Protein AF-0000000076553640 (afdb_homodimer)

Organism: NCBI:txid570835

Radius of gyration: 20.22 Å; Cα contacts (8 Å, |Δi|>4): 602; chains: 2; bounding box: 38×58×44 Å

Secondary structure (DSSP, 8-state):
-EEEEEEEEGGGGGGTTTTHHHHHH-BTTB-TT---EEEESSHHHHHHHHHTT-SS---EEEEEEEE-GGGEEE--GGGS-TTTT-SSPPHHHHHHHHHHHHHT--SEEEEE-SSSTTSEEEEE-TTSGGGGGSEEEEEEE----GGGGT--/-EEEEEEEEGGGGGGTTTTHHHHHH-BTTB-TT---EEEESSHHHHHHHHHTT-SS---EEEEEEEE-GGGEEE--GGGS-TTTT-SSPPHHHHHHHHHHHHHT--SEEEEE-SSSTTSEEEEE-TTSGGGGGSEEEEEEE----GGGGT--

Structure (mmCIF, N/CA/C/O backbone):
data_AF-0000000076553640-model_v1
#
loop_
_entity.id
_entity.type
_entity.pdbx_description
1 polymer 'RES domain-containing protein'
#
loop_
_atom_site.group_PDB
_atom_site.id
_atom_site.type_symbol
_atom_site.label_atom_id
_atom_site.label_alt_id
_atom_site.label_comp_id
_atom_site.label_asym_id
_atom_site.label_entity_id
_atom_site.label_seq_id
_atom_site.pdbx_PDB_ins_code
_atom_site.Cartn_x
_atom_site.Cartn_y
_atom_site.Cartn_z
_atom_site.occupancy
_atom_site.B_iso_or_equiv
_atom_site.auth_seq_id
_atom_site.auth_comp_id
_atom_site.auth_asym_id
_atom_site.auth_atom_id
_atom_site.pdbx_PDB_model_num
ATOM 1 N N . MET A 1 1 ? -18.484 6.688 3.109 1 94.69 1 MET A N 1
ATOM 2 C CA . MET A 1 1 ? -17.516 6.715 4.203 1 94.69 1 MET A CA 1
ATOM 3 C C . MET A 1 1 ? -16.125 6.309 3.711 1 94.69 1 MET A C 1
ATOM 5 O O . MET A 1 1 ? -15.992 5.316 2.992 1 94.69 1 MET A O 1
ATOM 9 N N . ILE A 1 2 ? -15.094 7.164 4.082 1 97.81 2 ILE A N 1
ATOM 10 C CA . ILE A 1 2 ? -13.711 6.902 3.703 1 97.81 2 ILE A CA 1
ATOM 11 C C . ILE A 1 2 ? -12.906 6.496 4.934 1 97.81 2 ILE A C 1
ATOM 13 O O . ILE A 1 2 ? -13.109 7.039 6.023 1 97.81 2 ILE A O 1
ATOM 17 N N . GLU A 1 3 ? -12.039 5.5 4.789 1 98.31 3 GLU A N 1
ATOM 18 C CA . GLU A 1 3 ? -11.078 5.129 5.828 1 98.31 3 GLU A CA 1
ATOM 19 C C . GLU A 1 3 ? -9.648 5.438 5.398 1 98.31 3 GLU A C 1
ATOM 21 O O . GLU A 1 3 ? -9.281 5.203 4.246 1 98.31 3 GLU A O 1
ATOM 26 N N . ALA A 1 4 ? -8.914 6.023 6.246 1 98.75 4 ALA A N 1
ATOM 27 C CA . ALA A 1 4 ? -7.512 6.355 6.031 1 98.75 4 ALA A CA 1
ATOM 28 C C . ALA A 1 4 ? -6.656 5.93 7.223 1 98.75 4 ALA A C 1
ATOM 30 O O . ALA A 1 4 ? -7.184 5.473 8.242 1 98.75 4 ALA A O 1
ATOM 31 N N . TRP A 1 5 ? -5.359 6.039 7.066 1 98.81 5 TRP A N 1
ATOM 32 C CA . TRP A 1 5 ? -4.441 5.469 8.047 1 98.81 5 TRP A CA 1
ATOM 33 C C . TRP A 1 5 ? -3.285 6.426 8.328 1 98.81 5 TRP A C 1
ATOM 35 O O . TRP A 1 5 ? -2.746 7.047 7.41 1 98.81 5 TRP A O 1
ATOM 45 N N . ARG A 1 6 ? -2.957 6.535 9.547 1 98.62 6 ARG A N 1
ATOM 46 C CA . ARG A 1 6 ? -1.788 7.297 9.969 1 98.62 6 ARG A CA 1
ATOM 47 C C . ARG A 1 6 ? -0.837 6.434 10.789 1 98.62 6 ARG A C 1
ATOM 49 O O . ARG A 1 6 ? -1.274 5.664 11.648 1 98.62 6 ARG A O 1
ATOM 56 N N . ILE A 1 7 ? 0.371 6.461 10.422 1 96.75 7 ILE A N 1
ATOM 57 C CA . ILE A 1 7 ? 1.438 5.863 11.211 1 96.75 7 ILE A CA 1
ATOM 58 C C . ILE A 1 7 ? 2.281 6.961 11.859 1 96.75 7 ILE A C 1
ATOM 60 O O . ILE A 1 7 ? 2.662 7.93 11.195 1 96.75 7 ILE A O 1
ATOM 64 N N . ASP A 1 8 ? 2.49 6.879 13.148 1 95.38 8 ASP A N 1
ATOM 65 C CA . ASP A 1 8 ? 3.314 7.82 13.898 1 95.38 8 ASP A CA 1
ATOM 66 C C . ASP A 1 8 ? 4.113 7.105 14.984 1 95.38 8 ASP A C 1
ATOM 68 O O . ASP A 1 8 ? 3.848 5.941 15.297 1 95.38 8 ASP A O 1
ATOM 72 N N . ARG A 1 9 ? 5.094 7.816 15.422 1 94.88 9 ARG A N 1
ATOM 73 C CA . ARG A 1 9 ? 5.879 7.266 16.531 1 94.88 9 ARG A CA 1
ATOM 74 C C . ARG A 1 9 ? 5.066 7.246 17.812 1 94.88 9 ARG A C 1
ATOM 76 O O . ARG A 1 9 ? 4.309 8.18 18.094 1 94.88 9 ARG A O 1
ATOM 83 N N . LYS A 1 10 ? 5.34 6.188 18.578 1 95.69 10 LYS A N 1
ATOM 84 C CA . LYS A 1 10 ? 4.652 6.016 19.844 1 95.69 10 LYS A CA 1
ATOM 85 C C . LYS A 1 10 ? 4.863 7.227 20.75 1 95.69 10 LYS A C 1
ATOM 87 O O . LYS A 1 10 ? 3.941 7.652 21.453 1 95.69 10 LYS A O 1
ATOM 92 N N . ILE A 1 11 ? 6.066 7.848 20.734 1 94.81 11 ILE A N 1
ATOM 93 C CA . ILE A 1 11 ? 6.41 8.945 21.641 1 94.81 11 ILE A CA 1
ATOM 94 C C . ILE A 1 11 ? 5.555 10.164 21.312 1 94.81 11 ILE A C 1
ATOM 96 O O . ILE A 1 11 ? 5.426 11.078 22.141 1 94.81 11 ILE A O 1
ATOM 100 N N . TYR A 1 12 ? 4.945 10.25 20.156 1 95.88 12 TYR A N 1
ATOM 101 C CA . TYR A 1 12 ? 4.156 11.398 19.75 1 95.88 12 TYR A CA 1
ATOM 102 C C . TYR A 1 12 ? 2.664 11.102 19.844 1 95.88 12 TYR A C 1
ATOM 104 O O . TYR A 1 12 ? 1.848 11.773 19.219 1 95.88 12 TYR A O 1
ATOM 112 N N . ARG A 1 13 ? 2.24 10.047 20.578 1 96.19 13 ARG A N 1
ATOM 113 C CA . ARG A 1 13 ? 0.858 9.602 20.703 1 96.19 13 ARG A CA 1
ATOM 114 C C . ARG A 1 13 ? -0.052 10.742 21.141 1 96.19 13 ARG A C 1
ATOM 116 O O . ARG A 1 13 ? -1.131 10.93 20.578 1 96.19 13 ARG A O 1
ATOM 123 N N . ALA A 1 14 ? 0.389 11.547 22.094 1 95.62 14 ALA A N 1
ATOM 124 C CA . ALA A 1 14 ? -0.433 12.586 22.703 1 95.62 14 ALA A CA 1
ATOM 125 C C . ALA A 1 14 ? -0.739 13.703 21.703 1 95.62 14 ALA A C 1
ATOM 127 O O . ALA A 1 14 ? -1.742 14.406 21.844 1 95.62 14 ALA A O 1
ATOM 128 N N . THR A 1 15 ? 0.12 13.82 20.641 1 96.62 15 THR A N 1
ATOM 129 C CA . THR A 1 15 ? -0.042 14.922 19.703 1 96.62 15 THR A CA 1
ATOM 130 C C . THR A 1 15 ? -0.258 14.391 18.281 1 96.62 15 THR A C 1
ATOM 132 O O . THR A 1 15 ? -0.073 15.117 17.297 1 96.62 15 THR A O 1
ATOM 135 N N . ALA A 1 16 ? -0.639 13.148 18.219 1 97.5 16 ALA A N 1
ATOM 136 C CA . ALA A 1 16 ? -0.68 12.453 16.938 1 97.5 16 ALA A CA 1
ATOM 137 C C . ALA A 1 16 ? -1.646 13.141 15.969 1 97.5 16 ALA A C 1
ATOM 139 O O . ALA A 1 16 ? -1.497 13.039 14.75 1 97.5 16 ALA A O 1
ATOM 140 N N . PHE A 1 17 ? -2.645 13.875 16.516 1 98.56 17 PHE A N 1
ATOM 141 C CA . PHE A 1 17 ? -3.658 14.438 15.633 1 98.56 17 PHE A CA 1
ATOM 142 C C . PHE A 1 17 ? -3.801 15.938 15.859 1 98.56 17 PHE A C 1
ATOM 144 O O . PHE A 1 17 ? -4.824 16.531 15.508 1 98.56 17 PHE A O 1
ATOM 151 N N . THR A 1 18 ? -2.738 16.547 16.469 1 97.94 18 THR A N 1
ATOM 152 C CA . THR A 1 18 ? -2.764 18 16.672 1 97.94 18 THR A CA 1
ATOM 153 C C . THR A 1 18 ? -2.189 18.719 15.453 1 97.94 18 THR A C 1
ATOM 155 O O . THR A 1 18 ? -2.404 19.922 15.289 1 97.94 18 THR A O 1
ATOM 158 N N . GLY A 1 19 ? -1.417 18.016 14.672 1 98.31 19 GLY A N 1
ATOM 159 C CA . GLY A 1 19 ? -0.729 18.609 13.539 1 98.31 19 GLY A CA 1
ATOM 160 C C . GLY A 1 19 ? 0.588 19.266 13.914 1 98.31 19 GLY A C 1
ATOM 161 O O . GLY A 1 19 ? 1.185 19.984 13.109 1 98.31 19 GLY A O 1
ATOM 162 N N . GLU A 1 20 ? 1.049 19 15.125 1 96.81 20 GLU A N 1
ATOM 163 C CA . GLU A 1 20 ? 2.225 19.688 15.656 1 96.81 20 GLU A CA 1
ATOM 164 C C . GLU A 1 20 ? 3.486 19.281 14.891 1 96.81 20 GLU A C 1
ATOM 166 O O . GLU A 1 20 ? 4.332 20.141 14.602 1 96.81 20 GLU A O 1
ATOM 171 N N . GLY A 1 21 ? 3.619 18.016 14.586 1 95.19 21 GLY A N 1
ATOM 172 C CA . GLY A 1 21 ? 4.789 17.594 13.828 1 95.19 21 GLY A CA 1
ATOM 173 C C . GLY A 1 21 ? 4.93 18.312 12.5 1 95.19 21 GLY A C 1
ATOM 174 O O . GLY A 1 21 ? 5.98 18.875 12.203 1 95.19 21 GLY A O 1
ATOM 175 N N . ALA A 1 22 ? 3.863 18.312 11.719 1 97.06 22 ALA A N 1
ATOM 176 C CA . ALA A 1 22 ? 3.861 19 10.43 1 97.06 22 ALA A CA 1
ATOM 177 C C . ALA A 1 22 ? 4.074 20.5 10.602 1 97.06 22 ALA A C 1
ATOM 179 O O . ALA A 1 22 ? 4.699 21.141 9.758 1 97.06 22 ALA A O 1
ATOM 180 N N . ARG A 1 23 ? 3.539 21.078 11.695 1 97.88 23 ARG A N 1
ATOM 181 C CA . ARG A 1 23 ? 3.725 22.5 11.961 1 97.88 23 ARG A CA 1
ATOM 182 C C . ARG A 1 23 ? 5.199 22.828 12.156 1 97.88 23 ARG A C 1
ATOM 184 O O . ARG A 1 23 ? 5.676 23.859 11.68 1 97.88 23 ARG A O 1
ATOM 191 N N . VAL A 1 24 ? 5.941 22 12.852 1 97.06 24 VAL A N 1
ATOM 192 C CA . VAL A 1 24 ? 7.332 22.219 13.219 1 97.06 24 VAL A CA 1
ATOM 193 C C . VAL A 1 24 ? 8.234 22 12.008 1 97.06 24 VAL A C 1
ATOM 195 O O . VAL A 1 24 ? 9.117 22.828 11.727 1 97.06 24 VAL A O 1
ATOM 198 N N . TYR A 1 25 ? 8.008 21 11.156 1 95.56 25 TYR A N 1
ATOM 199 C CA . TYR A 1 25 ? 8.977 20.578 10.148 1 95.56 25 TYR A CA 1
ATOM 200 C C . TYR A 1 25 ? 8.508 20.938 8.75 1 95.56 25 TYR A C 1
ATOM 202 O O . TYR A 1 25 ? 9.297 20.984 7.805 1 95.56 25 TYR A O 1
ATOM 210 N N . GLY A 1 26 ? 7.219 21.203 8.594 1 96.81 26 GLY A N 1
ATOM 211 C CA . GLY A 1 26 ? 6.652 21.344 7.262 1 96.81 26 GLY A CA 1
ATOM 212 C C . GLY A 1 26 ? 6.449 20.016 6.562 1 96.81 26 GLY A C 1
ATOM 213 O O . GLY A 1 26 ? 6.762 18.953 7.117 1 96.81 26 GLY A O 1
ATOM 214 N N . GLY A 1 27 ? 5.82 20.031 5.461 1 97.12 27 GLY A N 1
ATOM 215 C CA . GLY A 1 27 ? 5.586 18.906 4.566 1 97.12 27 GLY A CA 1
ATOM 216 C C . GLY A 1 27 ? 5.254 19.328 3.146 1 97.12 27 GLY A C 1
ATOM 217 O O . GLY A 1 27 ? 5.383 20.516 2.801 1 97.12 27 GLY A O 1
ATOM 218 N N . ARG A 1 28 ? 4.953 18.422 2.314 1 97.94 28 ARG A N 1
ATOM 219 C CA . ARG A 1 28 ? 4.641 18.734 0.922 1 97.94 28 ARG A CA 1
ATOM 220 C C . ARG A 1 28 ? 3.43 19.656 0.819 1 97.94 28 ARG A C 1
ATOM 222 O O . ARG A 1 28 ? 3.391 20.547 -0.031 1 97.94 28 ARG A O 1
ATOM 229 N N . TRP A 1 29 ? 2.447 19.5 1.806 1 98.62 29 TRP A N 1
ATOM 230 C CA . TRP A 1 29 ? 1.179 20.203 1.659 1 98.62 29 TRP A CA 1
ATOM 231 C C . TRP A 1 29 ? 1.005 21.25 2.756 1 98.62 29 TRP A C 1
ATOM 233 O O . TRP A 1 29 ? -0.114 21.688 3.031 1 98.62 29 TRP A O 1
ATOM 243 N N . ASN A 1 30 ? 2.012 21.531 3.479 1 98.75 30 ASN A N 1
ATOM 244 C CA . ASN A 1 30 ? 1.973 22.609 4.473 1 98.75 30 ASN A CA 1
ATOM 245 C C . ASN A 1 30 ? 3.354 23.219 4.691 1 98.75 30 ASN A C 1
ATOM 247 O O . ASN A 1 30 ? 4.355 22.5 4.711 1 98.75 30 ASN A O 1
ATOM 251 N N . SER A 1 31 ? 3.422 24.516 4.895 1 98.31 31 SER A N 1
ATOM 252 C CA . SER A 1 31 ? 4.633 25.188 5.344 1 98.31 31 SER A CA 1
ATOM 253 C C . SER A 1 31 ? 4.859 24.984 6.84 1 98.31 31 SER A C 1
ATOM 255 O O . SER A 1 31 ? 3.932 24.625 7.566 1 98.31 31 SER A O 1
ATOM 257 N N . GLN A 1 32 ? 6.16 25.219 7.199 1 97.81 32 GLN A N 1
ATOM 258 C CA . GLN A 1 32 ? 6.379 25.328 8.641 1 97.81 32 GLN A CA 1
ATOM 259 C C . GLN A 1 32 ? 5.434 26.359 9.25 1 97.81 32 GLN A C 1
ATOM 261 O O . GLN A 1 32 ? 5.156 27.406 8.648 1 97.81 32 GLN A O 1
ATOM 266 N N . GLY A 1 33 ? 4.934 26.047 10.414 1 98.25 33 GLY A N 1
ATOM 267 C CA . GLY A 1 33 ? 4.004 26.938 11.086 1 98.25 33 GLY A CA 1
ATOM 268 C C . GLY A 1 33 ? 2.551 26.578 10.852 1 98.25 33 GLY A C 1
ATOM 269 O O . GLY A 1 33 ? 1.662 27.078 11.547 1 98.25 33 GLY A O 1
ATOM 270 N N . VAL A 1 34 ? 2.258 25.75 9.883 1 98.69 34 VAL A N 1
ATOM 271 C CA . VAL A 1 34 ? 0.895 25.359 9.547 1 98.69 34 VAL A CA 1
ATOM 272 C C . VAL A 1 34 ? 0.649 23.906 9.984 1 98.69 34 VAL A C 1
ATOM 274 O O . VAL A 1 34 ? 1.346 23 9.547 1 98.69 34 VAL A O 1
ATOM 277 N N . SER A 1 35 ? -0.357 23.734 10.852 1 98.56 35 SER A N 1
ATOM 278 C CA . SER A 1 35 ? -0.667 22.422 11.422 1 98.56 35 SER A CA 1
ATOM 279 C C . SER A 1 35 ? -1.584 21.625 10.5 1 98.56 35 SER A C 1
ATOM 281 O O . SER A 1 35 ? -2.66 22.094 10.125 1 98.56 35 SER A O 1
ATOM 283 N N . VAL A 1 36 ? -1.115 20.422 10.117 1 98.88 36 VAL A N 1
ATOM 284 C CA . VAL A 1 36 ? -1.945 19.453 9.406 1 98.88 36 VAL A CA 1
ATOM 285 C C . VAL A 1 36 ? -1.593 18.031 9.844 1 98.88 36 VAL A C 1
ATOM 287 O O . VAL A 1 36 ? -0.566 17.828 10.492 1 98.88 36 VAL A O 1
ATOM 290 N N . VAL A 1 37 ? -2.443 17.094 9.57 1 98.88 37 VAL A N 1
ATOM 291 C CA . VAL A 1 37 ? -2.203 15.688 9.859 1 98.88 37 VAL A CA 1
ATOM 292 C C . VAL A 1 37 ? -2.223 14.883 8.562 1 98.88 37 VAL A C 1
ATOM 294 O O . VAL A 1 37 ? -3.217 14.898 7.832 1 98.88 37 VAL A O 1
ATOM 297 N N . TYR A 1 38 ? -1.127 14.242 8.297 1 98.75 38 TYR A N 1
ATOM 298 C CA . TYR A 1 38 ? -1.015 13.406 7.105 1 98.75 38 TYR A CA 1
ATOM 299 C C . TYR A 1 38 ? -1.559 12.008 7.367 1 98.75 38 TYR A C 1
ATOM 301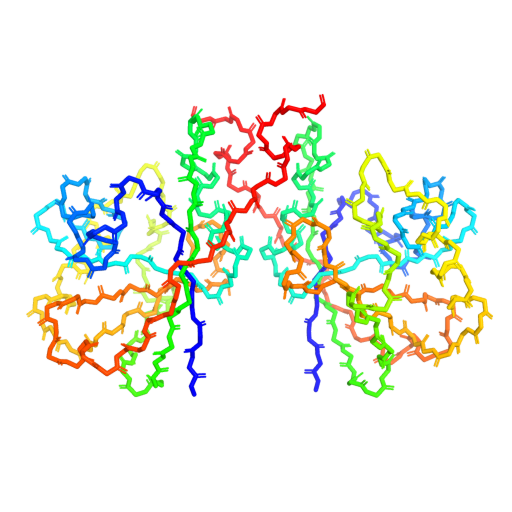 O O . TYR A 1 38 ? -1.21 11.375 8.367 1 98.75 38 TYR A O 1
ATOM 309 N N . THR A 1 39 ? -2.422 11.531 6.477 1 98.81 39 THR A N 1
ATOM 310 C CA . THR A 1 39 ? -2.889 10.148 6.449 1 98.81 39 THR A CA 1
ATOM 311 C C . THR A 1 39 ? -2.865 9.602 5.027 1 98.81 39 THR A C 1
ATOM 313 O O . THR A 1 39 ? -2.629 10.344 4.07 1 98.81 39 THR A O 1
ATOM 316 N N . ALA A 1 40 ? -2.996 8.273 4.918 1 98.88 40 ALA A N 1
ATOM 317 C CA . ALA A 1 40 ? -2.924 7.613 3.613 1 98.88 40 ALA A CA 1
ATOM 318 C C . ALA A 1 40 ? -4.121 6.691 3.398 1 98.88 40 ALA A C 1
ATOM 320 O O . ALA A 1 40 ? -4.688 6.164 4.359 1 98.88 40 ALA A O 1
ATOM 321 N N . GLU A 1 41 ? -4.422 6.52 2.223 1 98.62 41 GLU A N 1
ATOM 322 C CA . GLU A 1 41 ? -5.609 5.797 1.786 1 98.62 41 GLU A CA 1
ATOM 323 C C . GLU A 1 41 ? -5.559 4.336 2.221 1 98.62 41 GLU A C 1
ATOM 325 O O . GLU A 1 41 ? -6.598 3.721 2.473 1 98.62 41 GLU A O 1
ATOM 330 N N . HIS A 1 42 ? -4.367 3.764 2.291 1 98.56 42 HIS A N 1
ATOM 331 C CA . HIS A 1 42 ? -4.156 2.371 2.668 1 98.56 42 HIS A CA 1
ATOM 332 C C . HIS A 1 42 ? -3.074 2.248 3.736 1 98.56 42 HIS A C 1
ATOM 334 O O . HIS A 1 42 ? -2.195 3.107 3.838 1 98.56 42 HIS A O 1
ATOM 340 N N . ARG A 1 43 ? -3.227 1.136 4.582 1 98.19 43 ARG A N 1
ATOM 341 C CA . ARG A 1 43 ? -2.152 0.856 5.531 1 98.19 43 ARG A CA 1
ATOM 342 C C . ARG A 1 43 ? -0.811 0.731 4.816 1 98.19 43 ARG A C 1
ATOM 344 O O . ARG A 1 43 ? 0.193 1.286 5.27 1 98.19 43 ARG A O 1
ATOM 351 N N . SER A 1 44 ? -0.801 0.043 3.68 1 98.44 44 SER A N 1
ATOM 352 C CA . SER A 1 44 ? 0.419 -0.174 2.908 1 98.44 44 SER A CA 1
ATOM 353 C C . SER A 1 44 ? 0.993 1.144 2.398 1 98.44 44 SER A C 1
ATOM 355 O O . SER A 1 44 ? 2.211 1.337 2.398 1 98.44 44 SER A O 1
ATOM 357 N N . LEU A 1 45 ? 0.134 2.021 1.938 1 98.5 45 LEU A N 1
ATOM 358 C CA . LEU A 1 45 ? 0.624 3.318 1.484 1 98.5 45 LEU A CA 1
ATOM 359 C C . LEU A 1 45 ? 1.221 4.109 2.643 1 98.5 45 LEU A C 1
ATOM 361 O O . LEU A 1 45 ? 2.266 4.746 2.492 1 98.5 45 LEU A O 1
ATOM 365 N N . ALA A 1 46 ? 0.493 4.121 3.787 1 98.12 46 ALA A N 1
ATOM 366 C CA . ALA A 1 46 ? 1.038 4.789 4.965 1 98.12 46 ALA A CA 1
ATOM 367 C C . ALA A 1 46 ? 2.434 4.266 5.297 1 98.12 46 ALA A C 1
ATOM 369 O O . ALA A 1 46 ? 3.334 5.047 5.617 1 98.12 46 ALA A O 1
ATOM 370 N N . MET A 1 47 ? 2.602 2.938 5.203 1 96.19 47 MET A N 1
ATOM 371 C CA . MET A 1 47 ? 3.898 2.328 5.48 1 96.19 47 MET A CA 1
ATOM 372 C C . MET A 1 47 ? 4.945 2.797 4.477 1 96.19 47 MET A C 1
ATOM 374 O O . MET A 1 47 ? 6.07 3.127 4.859 1 96.19 47 MET A O 1
ATOM 378 N N . LEU A 1 48 ? 4.543 2.83 3.178 1 96.25 48 LEU A N 1
ATOM 379 C CA . LEU A 1 48 ? 5.469 3.309 2.158 1 96.25 48 LEU A CA 1
ATOM 380 C C . LEU A 1 48 ? 5.875 4.754 2.43 1 96.25 48 LEU A C 1
ATOM 382 O O . LEU A 1 48 ? 7.047 5.113 2.285 1 96.25 48 LEU A O 1
ATOM 386 N N . GLU A 1 49 ? 4.945 5.633 2.863 1 95.88 49 GLU A N 1
ATOM 387 C CA . GLU A 1 49 ? 5.199 7.039 3.156 1 95.88 49 GLU A CA 1
ATOM 388 C C . GLU A 1 49 ? 6.191 7.195 4.305 1 95.88 49 GLU A C 1
ATOM 390 O O . GLU A 1 49 ? 7 8.125 4.312 1 95.88 49 GLU A O 1
ATOM 395 N N . ILE A 1 50 ? 6.121 6.266 5.258 1 93.69 50 ILE A N 1
ATOM 396 C CA . ILE A 1 50 ? 7.055 6.297 6.375 1 93.69 50 ILE A CA 1
ATOM 397 C C . ILE A 1 50 ? 8.438 5.832 5.91 1 93.69 50 ILE A C 1
ATOM 399 O O . ILE A 1 50 ? 9.445 6.469 6.219 1 93.69 50 ILE A O 1
ATOM 403 N N . LEU A 1 51 ? 8.461 4.777 5.102 1 91.44 51 LEU A N 1
ATOM 404 C CA . LEU A 1 51 ? 9.703 4.129 4.691 1 91.44 51 LEU A CA 1
ATOM 405 C C . LEU A 1 51 ? 10.562 5.07 3.857 1 91.44 51 LEU A C 1
ATOM 407 O O . LEU A 1 51 ? 11.789 5.023 3.926 1 91.44 51 LEU A O 1
ATOM 411 N N . VAL A 1 52 ? 9.938 5.93 3.055 1 89.88 52 VAL A N 1
ATOM 412 C CA . VAL A 1 52 ? 10.711 6.824 2.203 1 89.88 52 VAL A CA 1
ATOM 413 C C . VAL A 1 52 ? 11.414 7.875 3.062 1 89.88 52 VAL A C 1
ATOM 415 O O . VAL A 1 52 ? 12.352 8.531 2.605 1 89.88 52 VAL A O 1
ATOM 418 N N . HIS A 1 53 ? 10.945 8.008 4.281 1 83.25 53 HIS A N 1
ATOM 419 C CA . HIS A 1 53 ? 11.555 9.008 5.145 1 83.25 53 HIS A CA 1
ATOM 420 C C . HIS A 1 53 ? 12.352 8.359 6.277 1 83.25 53 HIS A C 1
ATOM 422 O O . HIS A 1 53 ? 12.906 9.055 7.129 1 83.25 53 HIS A O 1
ATOM 428 N N . LEU A 1 54 ? 12.242 7.004 6.23 1 75.94 54 LEU A N 1
ATOM 429 C CA . LEU A 1 54 ? 12.766 6.277 7.379 1 75.94 54 LEU A CA 1
ATOM 430 C C . LEU A 1 54 ? 14.289 6.301 7.395 1 75.94 54 LEU A C 1
ATOM 432 O O . LEU A 1 54 ? 14.93 5.957 6.395 1 75.94 54 LEU A O 1
ATOM 436 N N . ARG A 1 55 ? 14.906 6.73 8.5 1 67.56 55 ARG A N 1
ATOM 437 C CA . ARG A 1 55 ? 16.344 6.688 8.719 1 67.56 55 ARG A CA 1
ATOM 438 C C . ARG A 1 55 ? 16.719 5.602 9.727 1 67.56 55 ARG A C 1
ATOM 440 O O . ARG A 1 55 ? 17.672 4.859 9.531 1 67.56 55 ARG A O 1
ATOM 447 N N . ARG A 1 56 ? 15.812 5.398 10.766 1 68 56 ARG A N 1
ATOM 448 C CA . ARG A 1 56 ? 16.078 4.414 11.812 1 68 56 ARG A CA 1
ATOM 449 C C . ARG A 1 56 ? 14.773 3.76 12.273 1 68 56 ARG A C 1
ATOM 451 O O . ARG A 1 56 ? 13.711 4.383 12.234 1 68 56 ARG A O 1
ATOM 458 N N . PRO A 1 57 ? 14.93 2.416 12.562 1 67.56 57 PRO A N 1
ATOM 459 C CA . PRO A 1 57 ? 13.727 1.781 13.094 1 67.56 57 PRO A CA 1
ATOM 460 C C . PRO A 1 57 ? 13.211 2.471 14.359 1 67.56 57 PRO A C 1
ATOM 462 O O . PRO A 1 57 ? 14 2.924 15.188 1 67.56 57 PRO A O 1
ATOM 465 N N . ARG A 1 58 ? 11.93 2.812 14.406 1 80.75 58 ARG A N 1
ATOM 466 C CA . ARG A 1 58 ? 11.266 3.439 15.547 1 80.75 58 ARG A CA 1
ATOM 467 C C . ARG A 1 58 ? 10.023 2.648 15.961 1 80.75 58 ARG A C 1
ATOM 469 O O . ARG A 1 58 ? 9.641 1.688 15.289 1 80.75 58 ARG A O 1
ATOM 476 N N . ASP A 1 59 ? 9.625 2.918 17.188 1 91.19 59 ASP A N 1
ATOM 477 C CA . ASP A 1 59 ? 8.352 2.357 17.641 1 91.19 59 ASP A CA 1
ATOM 478 C C . ASP A 1 59 ? 7.172 3.094 17.016 1 91.19 59 ASP A C 1
ATOM 480 O O . ASP A 1 59 ? 6.902 4.25 17.359 1 91.19 59 ASP A O 1
ATOM 484 N N . TYR A 1 60 ? 6.598 2.416 16.141 1 94.19 60 TYR A N 1
ATOM 485 C CA . TYR A 1 60 ? 5.496 3.037 15.406 1 94.19 60 TYR A CA 1
ATOM 486 C C . TYR A 1 60 ? 4.156 2.508 15.898 1 94.19 60 TYR A C 1
ATOM 488 O O . TYR A 1 60 ? 4.074 1.395 16.422 1 94.19 60 TYR A O 1
ATOM 496 N N . GLU A 1 61 ? 3.236 3.348 15.719 1 96.75 61 GLU A N 1
ATOM 497 C CA . GLU A 1 61 ? 1.841 2.99 15.953 1 96.75 61 GLU A CA 1
ATOM 498 C C . GLU A 1 61 ? 0.958 3.402 14.781 1 96.75 61 GLU A C 1
ATOM 500 O O . GLU A 1 61 ? 1.32 4.293 14.008 1 96.75 61 GLU A O 1
ATOM 505 N N . LEU A 1 62 ? -0.109 2.682 14.68 1 97.75 62 LEU A N 1
ATOM 506 C CA . LEU A 1 62 ? -1.041 2.883 13.578 1 97.75 62 LEU A CA 1
ATOM 507 C C . LEU A 1 62 ? -2.381 3.406 14.086 1 97.75 62 LEU A C 1
ATOM 509 O O . LEU A 1 62 ? -2.863 2.973 15.133 1 97.75 62 LEU A O 1
ATOM 513 N N . TYR A 1 63 ? -2.971 4.375 13.383 1 98.62 63 TYR A N 1
ATOM 514 C CA . TYR A 1 63 ? -4.305 4.902 13.656 1 98.62 63 TYR A CA 1
ATOM 515 C C . TYR A 1 63 ? -5.207 4.758 12.438 1 98.62 63 TYR A C 1
ATOM 517 O O . TYR A 1 63 ? -4.766 4.949 11.297 1 98.62 63 TYR A O 1
ATOM 525 N N . SER A 1 64 ? -6.445 4.375 12.648 1 98.5 64 SER A N 1
ATOM 526 C CA . SER A 1 64 ? -7.484 4.441 11.625 1 98.5 64 SER A CA 1
ATOM 527 C C . SER A 1 64 ? -8.289 5.734 11.734 1 98.5 64 SER A C 1
ATOM 529 O O . SER A 1 64 ? -8.609 6.176 12.844 1 98.5 64 SER A O 1
ATOM 531 N N . VAL A 1 65 ? -8.531 6.324 10.625 1 98.75 65 VAL A N 1
ATOM 532 C CA . VAL A 1 65 ? -9.297 7.559 10.555 1 98.75 65 VAL A CA 1
ATOM 533 C C . VAL A 1 65 ? -10.469 7.387 9.594 1 98.75 65 VAL A C 1
ATOM 535 O O . VAL A 1 65 ? -10.281 6.984 8.438 1 98.75 65 VAL A O 1
ATOM 538 N N . LYS A 1 66 ? -11.695 7.672 10.016 1 98.88 66 LYS A N 1
ATOM 539 C CA . LYS A 1 66 ? -12.891 7.539 9.188 1 98.88 66 LYS A CA 1
ATOM 540 C C . LYS A 1 66 ? -13.641 8.859 9.086 1 98.88 66 LYS A C 1
ATOM 542 O O . LYS A 1 66 ? -13.789 9.578 10.086 1 98.88 66 LYS A O 1
ATOM 547 N N . PHE A 1 67 ? -14.062 9.195 7.934 1 98.81 67 PHE A N 1
ATOM 548 C CA . PHE A 1 67 ? -14.812 10.43 7.73 1 98.81 67 PHE A CA 1
ATOM 549 C C . PHE A 1 67 ? -15.703 10.328 6.504 1 98.81 67 PHE A C 1
ATOM 551 O O . PHE A 1 67 ? -15.477 9.492 5.629 1 98.81 67 PHE A O 1
ATOM 558 N N . ASP A 1 68 ? -16.672 11.141 6.461 1 98.75 68 ASP A N 1
ATOM 559 C CA . ASP A 1 68 ? -17.609 11.195 5.34 1 98.75 68 ASP A CA 1
ATOM 560 C C . ASP A 1 68 ? -16.984 11.898 4.137 1 98.75 68 ASP A C 1
ATOM 562 O O . ASP A 1 68 ? -16.234 12.867 4.293 1 98.75 68 ASP A O 1
ATOM 566 N N . GLU A 1 69 ? -17.375 11.406 2.9 1 98.5 69 GLU A N 1
ATOM 567 C CA . GLU A 1 69 ? -16.875 12 1.665 1 98.5 69 GLU A CA 1
ATOM 568 C C . GLU A 1 69 ? -17.219 13.484 1.591 1 98.5 69 GLU A C 1
ATOM 570 O O . GLU A 1 69 ? -16.516 14.25 0.929 1 98.5 69 GLU A O 1
ATOM 575 N N . SER A 1 70 ? -18.234 13.898 2.281 1 98.44 70 SER A N 1
ATOM 576 C CA . SER A 1 70 ? -18.672 15.289 2.254 1 98.44 70 SER A CA 1
ATOM 577 C C . SER A 1 70 ? -17.656 16.203 2.936 1 98.44 70 SER A C 1
ATOM 579 O O . SER A 1 70 ? -17.703 17.422 2.76 1 98.44 70 SER A O 1
ATOM 581 N N . LEU A 1 71 ? -16.734 15.641 3.715 1 98.75 71 LEU A N 1
ATOM 582 C CA . LEU A 1 71 ? -15.727 16.438 4.414 1 98.75 71 LEU A CA 1
ATOM 583 C C . LEU A 1 71 ? -14.492 16.641 3.539 1 98.75 71 LEU A C 1
ATOM 585 O O . LEU A 1 71 ? -13.531 17.297 3.957 1 98.75 71 LEU A O 1
ATOM 589 N N . VAL A 1 72 ? -14.531 16.094 2.287 1 98.88 72 VAL A N 1
ATOM 590 C CA . VAL A 1 72 ? -13.297 15.977 1.518 1 98.88 72 VAL A CA 1
ATOM 591 C C . VAL A 1 72 ? -13.328 16.938 0.335 1 98.88 72 VAL A C 1
ATOM 593 O O . VAL A 1 72 ? -14.305 16.984 -0.415 1 98.88 72 VAL A O 1
ATOM 596 N N . GLN A 1 73 ? -12.32 17.75 0.226 1 98.69 73 GLN A N 1
ATOM 597 C CA . GLN A 1 73 ? -11.977 18.391 -1.039 1 98.69 73 GLN A CA 1
ATOM 598 C C . GLN A 1 73 ? -10.914 17.594 -1.786 1 98.69 73 GLN A C 1
ATOM 600 O O . GLN A 1 73 ? -9.906 17.188 -1.199 1 98.69 73 GLN A O 1
ATOM 605 N N . GLU A 1 74 ? -11.102 17.359 -3.039 1 98.31 74 GLU A N 1
ATOM 606 C CA . GLU A 1 74 ? -10.172 16.562 -3.832 1 98.31 74 GLU A CA 1
ATOM 607 C C . GLU A 1 74 ? -9.305 17.453 -4.715 1 98.31 74 GLU A C 1
ATOM 609 O O . GLU A 1 74 ? -9.805 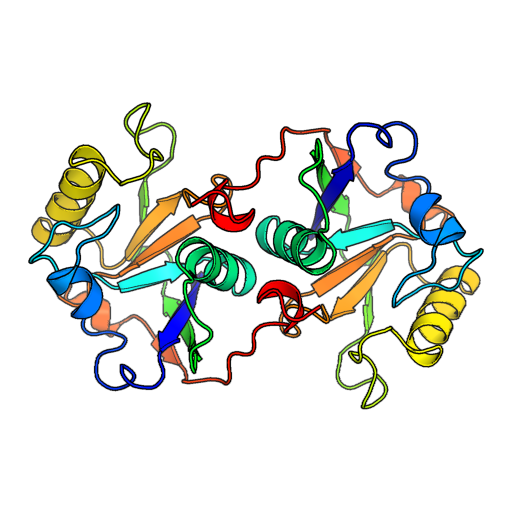18.359 -5.395 1 98.31 74 GLU A O 1
ATOM 614 N N . LEU A 1 75 ? -8.055 17.281 -4.652 1 97.69 75 LEU A N 1
ATOM 615 C CA . LEU A 1 75 ? -7.105 17.875 -5.59 1 97.69 75 LEU A CA 1
ATOM 616 C C . LEU A 1 75 ? -6.555 16.828 -6.547 1 97.69 75 LEU A C 1
ATOM 618 O O . LEU A 1 75 ? -5.762 15.977 -6.148 1 97.69 75 LEU A O 1
ATOM 622 N N . ALA A 1 76 ? -6.934 16.906 -7.777 1 95.5 76 ALA A N 1
ATOM 623 C CA . ALA A 1 76 ? -6.473 15.969 -8.797 1 95.5 76 ALA A CA 1
ATOM 624 C C . ALA A 1 76 ? -5.059 16.312 -9.258 1 95.5 76 ALA A C 1
ATOM 626 O O . ALA A 1 76 ? -4.691 17.484 -9.344 1 95.5 76 ALA A O 1
ATOM 627 N N . ALA A 1 77 ? -4.367 15.273 -9.609 1 92.56 77 ALA A N 1
ATOM 628 C CA . ALA A 1 77 ? -2.986 15.453 -10.055 1 92.56 77 ALA A CA 1
ATOM 629 C C . ALA A 1 77 ? -2.908 16.391 -11.25 1 92.56 77 ALA A C 1
ATOM 631 O O . ALA A 1 77 ? -1.97 17.188 -11.367 1 92.56 77 ALA A O 1
ATOM 632 N N . ARG A 1 78 ? -3.9 16.312 -12.07 1 93.19 78 ARG A N 1
ATOM 633 C CA . ARG A 1 78 ? -3.902 17.094 -13.297 1 93.19 78 ARG A CA 1
ATOM 634 C C . ARG A 1 78 ? -3.996 18.594 -12.992 1 93.19 78 ARG A C 1
ATOM 636 O O . ARG A 1 78 ? -3.66 19.422 -13.836 1 93.19 78 ARG A O 1
ATOM 643 N N . ASN A 1 79 ? -4.406 18.969 -11.82 1 94.06 79 ASN A N 1
ATOM 644 C CA . ASN A 1 79 ? -4.574 20.359 -11.43 1 94.06 79 ASN A CA 1
ATOM 645 C C . ASN A 1 79 ? -3.371 20.875 -10.641 1 94.06 79 ASN A C 1
ATOM 647 O O . ASN A 1 79 ? -3.387 22 -10.133 1 94.06 79 ASN A O 1
ATOM 651 N N . LEU A 1 80 ? -2.33 20.062 -10.586 1 96.5 80 LEU A N 1
ATOM 652 C CA . LEU A 1 80 ? -1.149 20.422 -9.805 1 96.5 80 LEU A CA 1
ATOM 653 C C . LEU A 1 80 ? -0.019 20.891 -10.719 1 96.5 80 LEU A C 1
ATOM 655 O O . LEU A 1 80 ? -0.003 20.562 -11.906 1 96.5 80 LEU A O 1
ATOM 659 N N . PRO A 1 81 ? 0.896 21.688 -10.188 1 94.75 81 PRO A N 1
ATOM 660 C CA . PRO A 1 81 ? 2.051 22.094 -10.992 1 94.75 81 PRO A CA 1
ATOM 661 C C . PRO A 1 81 ? 2.859 20.891 -11.492 1 94.75 81 PRO A C 1
ATOM 663 O O . PRO A 1 81 ? 2.836 19.828 -10.875 1 94.75 81 PRO A O 1
ATOM 666 N N . ARG A 1 82 ? 3.57 20.953 -12.633 1 90.25 82 ARG A N 1
ATOM 667 C CA . ARG A 1 82 ? 4.309 19.859 -13.281 1 90.25 82 ARG A CA 1
ATOM 668 C C . ARG A 1 82 ? 5.328 19.25 -12.328 1 90.25 82 ARG A C 1
ATOM 670 O O . ARG A 1 82 ? 5.57 18.047 -12.367 1 90.25 82 ARG A O 1
ATOM 677 N N . ASN A 1 83 ? 5.82 20.031 -11.297 1 92.31 83 ASN A N 1
ATOM 678 C CA . ASN A 1 83 ? 6.875 19.547 -10.414 1 92.31 83 ASN A CA 1
ATOM 679 C C . ASN A 1 83 ? 6.387 19.438 -8.969 1 92.31 83 ASN A C 1
ATOM 681 O O . ASN A 1 83 ? 7.172 19.594 -8.031 1 92.31 83 ASN A O 1
ATOM 685 N N . TRP A 1 84 ? 5.09 19 -8.945 1 96.19 84 TRP A N 1
ATOM 686 C CA . TRP A 1 84 ? 4.5 19.016 -7.609 1 96.19 84 TRP A CA 1
ATOM 687 C C . TRP A 1 84 ? 5.078 17.891 -6.75 1 96.19 84 TRP A C 1
ATOM 689 O O . TRP A 1 84 ? 5.055 17.969 -5.52 1 96.19 84 TRP A O 1
ATOM 699 N N . ASP A 1 85 ? 5.598 16.844 -7.43 1 94.25 85 ASP A N 1
ATOM 700 C CA . ASP A 1 85 ? 5.988 15.633 -6.711 1 94.25 85 ASP A CA 1
ATOM 701 C C . ASP A 1 85 ? 7.508 15.531 -6.59 1 94.25 85 ASP A C 1
ATOM 703 O O . ASP A 1 85 ? 8.047 14.469 -6.293 1 94.25 85 ASP A O 1
ATOM 707 N N . VAL A 1 86 ? 8.211 16.656 -6.801 1 92.75 86 VAL A N 1
ATOM 708 C CA . VAL A 1 86 ? 9.664 16.641 -6.691 1 92.75 86 VAL A CA 1
ATOM 709 C C . VAL A 1 86 ? 10.07 16.547 -5.223 1 92.75 86 VAL A C 1
ATOM 711 O O . VAL A 1 86 ? 9.273 16.859 -4.332 1 92.75 86 VAL A O 1
ATOM 714 N N . GLU A 1 87 ? 11.273 16.031 -4.91 1 91 87 GLU A N 1
ATOM 715 C CA . GLU A 1 87 ? 11.859 15.945 -3.574 1 91 87 GLU A CA 1
ATOM 716 C C . GLU A 1 87 ? 13.125 16.781 -3.473 1 91 87 GLU A C 1
ATOM 718 O O . GLU A 1 87 ? 14.016 16.688 -4.316 1 91 87 GLU A O 1
ATOM 723 N N . PRO A 1 88 ? 13.305 17.688 -2.553 1 90.81 88 PRO A N 1
ATOM 724 C CA . PRO A 1 88 ? 12.289 17.969 -1.531 1 90.81 88 PRO A CA 1
ATOM 725 C C . PRO A 1 88 ? 11.109 18.766 -2.076 1 90.81 88 PRO A C 1
ATOM 727 O O . PRO A 1 88 ? 11.195 19.344 -3.162 1 90.81 88 PRO A O 1
ATOM 730 N N . PRO A 1 89 ? 9.977 18.734 -1.32 1 92.5 89 PRO A N 1
ATOM 731 C CA . PRO A 1 89 ? 8.797 19.469 -1.781 1 92.5 89 PRO A CA 1
ATOM 732 C C . PRO A 1 89 ? 9.086 20.953 -2.025 1 92.5 89 PRO A C 1
ATOM 734 O O . PRO A 1 89 ? 9.914 21.547 -1.322 1 92.5 89 PRO A O 1
ATOM 737 N N . THR A 1 90 ? 8.352 21.484 -3.008 1 89.81 90 THR A N 1
ATOM 738 C CA . THR A 1 90 ? 8.492 22.906 -3.342 1 89.81 90 THR A CA 1
ATOM 739 C C . THR A 1 90 ? 7.48 23.75 -2.566 1 89.81 90 THR A C 1
ATOM 741 O O . THR A 1 90 ? 6.508 23.219 -2.023 1 89.81 90 THR A O 1
ATOM 744 N N . GLY A 1 91 ? 7.75 25.031 -2.666 1 95.12 91 GLY A N 1
ATOM 745 C CA . GLY A 1 91 ? 6.832 25.969 -2.041 1 95.12 91 GLY A CA 1
ATOM 746 C C . GLY A 1 91 ? 5.461 25.984 -2.693 1 95.12 91 GLY A C 1
ATOM 747 O O . GLY A 1 91 ? 4.465 26.312 -2.047 1 95.12 91 GLY A O 1
ATOM 748 N N . ASP A 1 92 ? 5.398 25.484 -3.916 1 96.38 92 ASP A N 1
ATOM 749 C CA . ASP A 1 92 ? 4.137 25.516 -4.648 1 96.38 92 ASP A CA 1
ATOM 750 C C . ASP A 1 92 ? 3.09 24.641 -3.977 1 96.38 92 ASP A C 1
ATOM 752 O O . ASP A 1 92 ? 1.952 25.062 -3.762 1 96.38 92 ASP A O 1
ATOM 756 N N . THR A 1 93 ? 3.447 23.406 -3.656 1 97.94 93 THR A N 1
ATOM 757 C CA . THR A 1 93 ? 2.49 22.531 -3.002 1 97.94 93 THR A CA 1
ATOM 758 C C . THR A 1 93 ? 2.174 23.016 -1.593 1 97.94 93 THR A C 1
ATOM 760 O O . THR A 1 93 ? 1.032 22.922 -1.138 1 97.94 93 THR A O 1
ATOM 763 N N . GLN A 1 94 ? 3.191 23.578 -0.948 1 98.12 94 GLN A N 1
ATOM 764 C CA . GLN A 1 94 ? 2.965 24.109 0.392 1 98.12 94 GLN A CA 1
ATOM 765 C C . GLN A 1 94 ? 1.97 25.266 0.365 1 98.12 94 GLN A C 1
ATOM 767 O O . GLN A 1 94 ? 1.099 25.359 1.23 1 98.12 94 GLN A O 1
ATOM 772 N N . GLU A 1 95 ? 2.152 26.078 -0.647 1 98 95 GLU A N 1
ATOM 773 C CA . GLU A 1 95 ? 1.232 27.203 -0.792 1 98 95 GLU A CA 1
ATOM 774 C C . GLU A 1 95 ? -0.201 26.719 -0.999 1 98 95 GLU A C 1
ATOM 776 O O . GLU A 1 95 ? -1.139 27.297 -0.434 1 98 95 GLU A O 1
ATOM 781 N N . ILE A 1 96 ? -0.406 25.734 -1.791 1 98.19 96 ILE A N 1
ATOM 782 C CA . ILE A 1 96 ? -1.722 25.156 -2.039 1 98.19 96 ILE A CA 1
ATOM 783 C C . ILE A 1 96 ? -2.32 24.656 -0.727 1 98.19 96 ILE A C 1
ATOM 785 O O . ILE A 1 96 ? -3.461 24.984 -0.391 1 98.19 96 ILE A O 1
ATOM 789 N N . GLY A 1 97 ? -1.535 23.859 0.037 1 98.56 97 GLY A N 1
ATOM 790 C CA . GLY A 1 97 ? -2.01 23.344 1.309 1 98.56 97 GLY A CA 1
ATOM 791 C C . GLY A 1 97 ? -2.273 24.422 2.338 1 98.56 97 GLY A C 1
ATOM 792 O O . GLY A 1 97 ? -3.279 24.391 3.049 1 98.56 97 GLY A O 1
ATOM 793 N N . ASP A 1 98 ? -1.363 25.438 2.395 1 98.69 98 ASP A N 1
ATOM 794 C CA . ASP A 1 98 ? -1.543 26.547 3.32 1 98.69 98 ASP A CA 1
ATOM 795 C C . ASP A 1 98 ? -2.842 27.297 3.033 1 98.69 98 ASP A C 1
ATOM 797 O O . ASP A 1 98 ? -3.59 27.625 3.955 1 98.69 98 ASP A O 1
ATOM 801 N N . ASN A 1 99 ? -3.057 27.562 1.77 1 98.44 99 ASN A N 1
ATOM 802 C CA . ASN A 1 99 ? -4.273 28.266 1.377 1 98.44 99 ASN A CA 1
ATOM 803 C C . ASN A 1 99 ? -5.523 27.453 1.727 1 98.44 99 ASN A C 1
ATOM 805 O O . ASN A 1 99 ? -6.531 28.031 2.146 1 98.44 99 ASN A O 1
ATOM 809 N N . TRP A 1 100 ? -5.508 26.188 1.465 1 98.75 100 TRP A N 1
ATOM 810 C CA . TRP A 1 100 ? -6.617 25.297 1.823 1 98.75 100 TRP A CA 1
ATOM 811 C C . TRP A 1 100 ? -6.898 25.359 3.32 1 98.75 100 TRP A C 1
ATOM 813 O O . TRP A 1 100 ? -8.055 25.469 3.738 1 98.75 100 TRP A O 1
ATOM 823 N N . VAL A 1 101 ? -5.785 25.297 4.168 1 98.69 101 VAL A N 1
ATOM 824 C CA . VAL A 1 101 ? -5.93 25.328 5.617 1 98.69 101 VAL A CA 1
ATOM 825 C C . VAL A 1 101 ? -6.523 26.672 6.039 1 98.69 101 VAL A C 1
ATOM 827 O O . VAL A 1 101 ? -7.48 26.719 6.816 1 98.69 101 VAL A O 1
ATOM 830 N N . MET A 1 102 ? -5.945 27.734 5.5 1 98 102 MET A N 1
ATOM 831 C CA . MET A 1 102 ? -6.383 29.078 5.852 1 98 102 MET A CA 1
ATOM 832 C C . MET A 1 102 ? -7.82 29.328 5.402 1 98 102 MET A C 1
ATOM 834 O O . MET A 1 102 ? -8.609 29.938 6.129 1 98 102 MET A O 1
ATOM 838 N N . GLY A 1 103 ? -8.094 28.828 4.242 1 97.94 103 GLY A N 1
ATOM 839 C CA . GLY A 1 103 ? -9.43 29.016 3.686 1 97.94 103 GLY A CA 1
ATOM 840 C C . GLY A 1 103 ? -10.477 28.141 4.344 1 97.94 103 GLY A C 1
ATOM 841 O O . GLY A 1 103 ? -11.672 28.406 4.238 1 97.94 103 GLY A O 1
ATOM 842 N N . ALA A 1 104 ? -10.062 27.047 4.961 1 97.94 104 ALA A N 1
ATOM 843 C CA . ALA A 1 104 ? -10.922 26.125 5.703 1 97.94 104 ALA A CA 1
ATOM 844 C C . ALA A 1 104 ? -12.094 25.672 4.848 1 97.94 104 ALA A C 1
ATOM 846 O O . ALA A 1 104 ? -13.242 25.688 5.305 1 97.94 104 ALA A O 1
ATOM 847 N N . SER A 1 105 ? -11.844 25.359 3.602 1 97.75 105 SER A N 1
ATOM 848 C CA . SER A 1 105 ? -12.898 24.969 2.68 1 97.75 105 SER A CA 1
ATOM 849 C C . SER A 1 105 ? -13.406 23.562 2.994 1 97.75 105 SER A C 1
ATOM 851 O O . SER A 1 105 ? -14.531 23.203 2.637 1 97.75 105 SER A O 1
ATOM 853 N N . SER A 1 106 ? -12.656 22.734 3.607 1 98.81 106 SER A N 1
ATOM 854 C CA . SER A 1 106 ? -12.992 21.375 4.031 1 98.81 106 SER A CA 1
ATOM 855 C C . SER A 1 106 ? -12.125 20.922 5.199 1 98.81 106 SER A C 1
ATOM 857 O O . SER A 1 106 ? -11.125 21.578 5.523 1 98.81 106 SER A O 1
ATOM 859 N N . ALA A 1 107 ? -12.492 19.844 5.836 1 98.88 107 ALA A N 1
ATOM 860 C CA . ALA A 1 107 ? -11.711 19.312 6.949 1 98.88 107 ALA A CA 1
ATOM 861 C C . ALA A 1 107 ? -10.609 18.375 6.445 1 98.88 107 ALA A C 1
ATOM 863 O O . ALA A 1 107 ? -9.617 18.141 7.145 1 98.88 107 ALA A O 1
ATOM 864 N N . VAL A 1 108 ? -10.844 17.844 5.219 1 98.94 108 VAL A N 1
ATOM 865 C CA . VAL A 1 108 ? -9.914 16.875 4.648 1 98.94 108 VAL A CA 1
ATOM 866 C C . VAL A 1 108 ? -9.57 17.266 3.213 1 98.94 108 VAL A C 1
ATOM 868 O O . VAL A 1 108 ? -10.461 17.625 2.436 1 98.94 108 VAL A O 1
ATOM 871 N N . LEU A 1 109 ? -8.312 17.281 2.893 1 98.88 109 LEU A N 1
ATOM 872 C CA . LEU A 1 109 ? -7.828 17.469 1.53 1 98.88 109 LEU A CA 1
ATOM 873 C C . LEU A 1 109 ? -7.273 16.172 0.958 1 98.88 109 LEU A C 1
ATOM 875 O O . LEU A 1 109 ? -6.328 15.594 1.506 1 98.88 109 LEU A O 1
ATOM 879 N N . SER A 1 110 ? -7.918 15.641 -0.066 1 98.88 110 SER A N 1
ATOM 880 C CA . SER A 1 110 ? -7.449 14.461 -0.782 1 98.88 110 SER A CA 1
ATOM 881 C C . SER A 1 110 ? -6.438 14.828 -1.859 1 98.88 110 SER A C 1
ATOM 883 O O . SER A 1 110 ? -6.738 15.617 -2.76 1 98.88 110 SER A O 1
ATOM 885 N N . VAL A 1 111 ? -5.215 14.359 -1.769 1 98.81 111 VAL A N 1
ATOM 886 C CA . VAL A 1 111 ? -4.133 14.711 -2.684 1 98.81 111 VAL A CA 1
ATOM 887 C C . VAL A 1 111 ? -3.463 13.438 -3.199 1 98.81 111 VAL A C 1
ATOM 889 O O . VAL A 1 111 ? -3.518 12.391 -2.549 1 98.81 111 VAL A O 1
ATOM 892 N N . PRO A 1 112 ? -2.838 13.469 -4.402 1 98.31 112 PRO A N 1
ATOM 893 C CA . PRO A 1 112 ? -2.061 12.305 -4.82 1 98.31 112 PRO A CA 1
ATOM 894 C C . PRO A 1 112 ? -0.835 12.062 -3.939 1 98.31 112 PRO A C 1
ATOM 896 O O . PRO A 1 112 ? -0.239 13.016 -3.434 1 98.31 112 PRO A O 1
ATOM 899 N N . SER A 1 113 ? -0.52 10.773 -3.729 1 97.94 113 SER A N 1
ATOM 900 C CA . SER A 1 113 ? 0.747 10.43 -3.092 1 97.94 113 SER A CA 1
ATOM 901 C C . SER A 1 113 ? 1.92 10.648 -4.039 1 97.94 113 SER A C 1
ATOM 903 O O . SER A 1 113 ? 1.86 10.258 -5.211 1 97.94 113 SER A O 1
ATOM 905 N N . ALA A 1 114 ? 2.984 11.281 -3.512 1 95.94 114 ALA A N 1
ATOM 906 C CA . ALA A 1 114 ? 4.188 11.422 -4.328 1 95.94 114 ALA A CA 1
ATOM 907 C C . ALA A 1 114 ? 4.926 10.094 -4.445 1 95.94 114 ALA A C 1
ATOM 909 O O . ALA A 1 114 ? 5.773 9.922 -5.328 1 95.94 114 ALA A O 1
ATOM 910 N N . VAL A 1 115 ? 4.691 9.133 -3.521 1 95.44 115 VAL A N 1
ATOM 911 C CA . VAL A 1 115 ? 5.34 7.832 -3.488 1 95.44 115 VAL A CA 1
ATOM 912 C C . VAL A 1 115 ? 4.621 6.871 -4.434 1 95.44 115 VAL A C 1
ATOM 914 O O . VAL A 1 115 ? 5.266 6.109 -5.16 1 95.44 115 VAL A O 1
ATOM 917 N N . VAL A 1 116 ? 3.299 6.848 -4.426 1 96.56 116 VAL A N 1
ATOM 918 C CA . VAL A 1 116 ? 2.42 6.09 -5.309 1 96.56 116 VAL A CA 1
ATOM 919 C C . VAL A 1 116 ? 1.36 7.016 -5.902 1 96.56 116 VAL A C 1
ATOM 921 O O . VAL A 1 116 ? 0.241 7.098 -5.391 1 96.56 116 VAL A O 1
ATOM 924 N N . PRO A 1 117 ? 1.592 7.672 -7.008 1 95.06 117 PRO A N 1
ATOM 925 C CA . PRO A 1 117 ? 0.781 8.789 -7.504 1 95.06 117 PRO A CA 1
ATOM 926 C C . PRO A 1 117 ? -0.66 8.383 -7.805 1 95.06 117 PRO A C 1
ATOM 928 O O . PRO A 1 117 ? -1.555 9.227 -7.816 1 95.06 117 PRO A O 1
ATOM 931 N N . GLU A 1 118 ? -0.864 7.105 -8.047 1 95.94 118 GLU A N 1
ATOM 932 C CA . GLU A 1 118 ? -2.207 6.633 -8.375 1 95.94 118 GLU A CA 1
ATOM 933 C C . GLU A 1 118 ? -3.047 6.441 -7.113 1 95.94 118 GLU A C 1
ATOM 935 O O . GLU A 1 118 ? -4.262 6.25 -7.195 1 95.94 118 GLU A O 1
ATOM 940 N N . GLU A 1 119 ? -2.449 6.473 -5.949 1 97.94 119 GLU A N 1
ATOM 941 C CA . GLU A 1 119 ? -3.146 6.395 -4.672 1 97.94 119 GLU A CA 1
ATOM 942 C C . GLU A 1 119 ? -3.18 7.75 -3.973 1 97.94 119 GLU A C 1
ATOM 944 O O . GLU A 1 119 ? -2.537 8.703 -4.422 1 97.94 119 GLU A O 1
ATOM 949 N N . ARG A 1 120 ? -3.975 7.859 -2.893 1 98.69 120 ARG A N 1
ATOM 950 C CA . ARG A 1 120 ? -4.262 9.172 -2.318 1 98.69 120 ARG A CA 1
ATOM 951 C C . ARG A 1 120 ? -3.734 9.266 -0.89 1 98.69 120 ARG A C 1
ATOM 953 O O . ARG A 1 120 ? -3.828 8.305 -0.121 1 98.69 120 ARG A O 1
ATOM 960 N N . ASN A 1 121 ? -3.262 10.43 -0.557 1 98.75 121 ASN A N 1
ATOM 961 C CA . ASN A 1 121 ? -3.129 10.867 0.828 1 98.75 121 ASN A CA 1
ATOM 962 C C . ASN A 1 121 ? -4.262 11.805 1.229 1 98.75 121 ASN A C 1
ATOM 964 O O . ASN A 1 121 ? -4.812 12.516 0.386 1 98.75 121 ASN A O 1
ATOM 968 N N . TYR A 1 122 ? -4.594 11.789 2.465 1 98.94 122 TYR A N 1
ATOM 969 C CA . TYR A 1 122 ? -5.582 12.703 3.039 1 98.94 122 TYR A CA 1
ATOM 970 C C . TYR A 1 122 ? -4.945 13.586 4.102 1 98.94 122 TYR A C 1
ATOM 972 O O . TYR A 1 122 ? -4.43 13.094 5.109 1 98.94 122 TYR A O 1
ATOM 980 N N . ILE A 1 123 ? -4.973 14.836 3.812 1 98.94 123 ILE A N 1
ATOM 981 C CA . ILE A 1 123 ? -4.477 15.828 4.758 1 98.94 123 ILE A CA 1
ATOM 982 C C . ILE A 1 123 ? -5.629 16.344 5.617 1 98.94 123 ILE A C 1
ATOM 984 O O . ILE A 1 123 ? -6.621 16.859 5.094 1 98.94 123 ILE A O 1
ATOM 988 N N . LEU A 1 124 ? -5.523 16.172 6.906 1 98.94 124 LEU A N 1
ATOM 989 C CA . LEU A 1 124 ? -6.559 16.641 7.824 1 98.94 124 LEU A CA 1
ATOM 990 C C . LEU A 1 124 ? -6.207 18.016 8.383 1 98.94 124 LEU A C 1
ATOM 992 O O . LEU A 1 124 ? -5.047 18.297 8.695 1 98.94 124 LEU A O 1
ATOM 996 N N . ASN A 1 125 ? -7.164 18.828 8.492 1 98.88 125 ASN A N 1
ATOM 997 C CA . ASN A 1 125 ? -7.051 20.141 9.125 1 98.88 125 ASN A CA 1
ATOM 998 C C . ASN A 1 125 ? -7.605 20.125 10.547 1 98.88 125 ASN A C 1
ATOM 1000 O O . ASN A 1 125 ? -8.805 20.312 10.75 1 98.88 125 ASN A O 1
ATOM 1004 N N . PRO A 1 126 ? -6.73 19.953 11.539 1 98.5 126 PRO A N 1
ATOM 1005 C CA . PRO A 1 126 ? -7.227 19.797 12.906 1 98.5 126 PRO A CA 1
ATOM 1006 C C . PRO A 1 126 ? -7.91 21.062 13.43 1 98.5 126 PRO A C 1
ATOM 1008 O O . PRO A 1 126 ? -8.633 21.016 14.43 1 98.5 126 PRO A O 1
ATOM 1011 N N . ARG A 1 127 ? -7.75 22.156 12.766 1 97.25 127 ARG A N 1
ATOM 1012 C CA . ARG A 1 127 ? -8.336 23.406 13.211 1 97.25 127 ARG A CA 1
ATOM 1013 C C . ARG A 1 127 ? -9.711 23.625 12.578 1 97.25 127 ARG A C 1
ATOM 1015 O O . ARG A 1 127 ? -10.445 24.531 12.977 1 97.25 127 ARG A O 1
ATOM 1022 N N . HIS A 1 128 ? -10 22.938 11.562 1 98.69 128 HIS A N 1
ATOM 1023 C CA . HIS A 1 128 ? -11.312 23.047 10.93 1 98.69 128 HIS A CA 1
ATOM 1024 C C . HIS A 1 128 ? -12.422 22.625 11.883 1 98.69 128 HIS A C 1
ATOM 1026 O O . HIS A 1 128 ? -12.289 21.641 12.602 1 98.69 128 HIS A O 1
ATOM 1032 N N . PRO A 1 129 ? -13.539 23.281 11.891 1 98.31 129 PRO A N 1
ATOM 1033 C CA . PRO A 1 129 ? -14.633 22.938 12.805 1 98.31 129 PRO A CA 1
ATOM 1034 C C . PRO A 1 129 ? -15.164 21.531 12.578 1 98.31 129 PRO A C 1
ATOM 1036 O O . PRO A 1 129 ? -15.594 20.875 13.531 1 98.31 129 PRO A O 1
ATOM 1039 N N . ASP A 1 130 ? -15.117 21.047 11.391 1 98.69 130 ASP A N 1
ATOM 1040 C CA . ASP A 1 130 ? -15.688 19.734 11.062 1 98.69 130 ASP A CA 1
ATOM 1041 C C . ASP A 1 130 ? -14.703 18.609 11.391 1 98.69 130 ASP A C 1
ATOM 1043 O O . ASP A 1 130 ? -15.016 17.438 11.211 1 98.69 130 ASP A O 1
ATOM 1047 N N . PHE A 1 131 ? -13.531 19.062 11.945 1 98.75 131 PHE A N 1
ATOM 1048 C CA . PHE A 1 131 ? -12.594 18.031 12.367 1 98.75 131 PHE A CA 1
ATOM 1049 C C . PHE A 1 131 ? -13.227 17.094 13.398 1 98.75 131 PHE A C 1
ATOM 1051 O O . PHE A 1 131 ? -12.93 15.906 13.43 1 98.75 131 PHE A O 1
ATOM 1058 N N . LYS A 1 132 ? -14.086 17.625 14.141 1 98.12 132 LYS A N 1
ATOM 1059 C CA . LYS A 1 132 ? -14.758 16.891 15.203 1 98.12 132 LYS A CA 1
ATOM 1060 C C . LYS A 1 132 ? -15.57 15.727 14.633 1 98.12 132 LYS A C 1
ATOM 1062 O O . LYS A 1 132 ? -15.969 14.812 15.367 1 98.12 132 LYS A O 1
ATOM 1067 N N . HIS A 1 133 ? -15.836 15.75 13.344 1 98.44 133 HIS A N 1
ATOM 1068 C CA . HIS A 1 133 ? -16.641 14.711 12.719 1 98.44 133 HIS A CA 1
ATOM 1069 C C . HIS A 1 133 ? -15.773 13.578 12.188 1 98.44 133 HIS A C 1
ATOM 1071 O O . HIS A 1 133 ? -16.281 12.586 11.664 1 98.44 133 HIS A O 1
ATOM 1077 N N . ILE A 1 134 ? -14.484 13.719 12.289 1 98.62 134 ILE A N 1
ATOM 1078 C CA . ILE A 1 134 ? -13.555 12.664 11.914 1 98.62 134 ILE A CA 1
ATOM 1079 C C . ILE A 1 134 ? -13.383 11.688 13.07 1 98.62 134 ILE A C 1
ATOM 1081 O O . ILE A 1 134 ? -13.031 12.094 14.188 1 98.62 134 ILE A O 1
ATOM 1085 N N . LYS A 1 135 ? -13.648 10.445 12.836 1 98.62 135 LYS A N 1
ATOM 1086 C CA . LYS A 1 135 ? -13.5 9.406 13.852 1 98.62 135 LYS A CA 1
ATOM 1087 C C . LYS A 1 135 ? -12.094 8.812 13.844 1 98.62 135 LYS A C 1
ATOM 1089 O O . LYS A 1 135 ? -11.625 8.336 12.805 1 98.62 135 LYS A O 1
ATOM 1094 N N . ILE A 1 136 ? -11.492 8.891 14.953 1 98.5 136 ILE A N 1
ATOM 1095 C CA . ILE A 1 136 ? -10.133 8.391 15.102 1 98.5 136 ILE A CA 1
ATOM 1096 C C . ILE A 1 136 ? -10.125 7.172 16.016 1 98.5 136 ILE A C 1
ATOM 1098 O O . ILE A 1 136 ? -10.695 7.211 17.109 1 98.5 136 ILE A O 1
ATOM 1102 N N . ASP A 1 137 ? -9.531 6.113 15.547 1 98.25 137 ASP A N 1
ATOM 1103 C CA . ASP A 1 137 ? -9.406 4.887 16.328 1 98.25 137 ASP A CA 1
ATOM 1104 C C . ASP A 1 137 ? -7.941 4.473 16.469 1 98.25 137 ASP A C 1
ATOM 1106 O O . ASP A 1 137 ? -7.148 4.66 15.539 1 98.25 137 ASP A O 1
ATOM 1110 N N . GLY A 1 138 ? -7.641 3.791 17.625 1 96.5 138 GLY A N 1
ATOM 1111 C CA . GLY A 1 138 ? -6.281 3.381 17.938 1 96.5 138 GLY A CA 1
ATOM 1112 C C . GLY A 1 138 ? -5.762 3.988 19.234 1 96.5 138 GLY A C 1
ATOM 1113 O O . GLY A 1 138 ? -6.539 4.52 20.031 1 96.5 138 GLY A O 1
ATOM 1114 N N . PRO A 1 139 ? -4.562 3.877 19.406 1 97.12 139 PRO A N 1
ATOM 1115 C CA . PRO A 1 139 ? -3.527 3.303 18.547 1 97.12 139 PRO A CA 1
ATOM 1116 C C . PRO A 1 139 ? -3.621 1.782 18.438 1 97.12 139 PRO A C 1
ATOM 1118 O O . PRO A 1 139 ? -4.129 1.129 19.344 1 97.12 139 PRO A O 1
ATOM 1121 N N . PHE A 1 140 ? -3.195 1.267 17.297 1 96.56 140 PHE A N 1
ATOM 1122 C CA . PHE A 1 140 ? -2.98 -0.154 17.047 1 96.56 140 PHE A CA 1
ATOM 1123 C C . PHE A 1 140 ? -1.499 -0.453 16.859 1 96.56 140 PHE A C 1
ATOM 1125 O O . PHE A 1 140 ? -0.723 0.434 16.5 1 96.56 140 PHE A O 1
ATOM 1132 N N . PRO A 1 141 ? -1.095 -1.727 17.109 1 93.69 141 PRO A N 1
ATOM 1133 C CA . PRO A 1 141 ? 0.292 -2.086 16.812 1 93.69 141 PRO A CA 1
ATOM 1134 C C . PRO A 1 141 ? 0.629 -1.927 15.328 1 93.69 141 PRO A C 1
ATOM 1136 O O . PRO A 1 141 ? -0.211 -2.201 14.469 1 93.69 141 PRO A O 1
ATOM 1139 N N . CYS A 1 142 ? 1.756 -1.359 15.102 1 93.25 142 CYS A N 1
ATOM 1140 C CA . CYS A 1 142 ? 2.281 -1.205 13.75 1 93.25 142 CYS A CA 1
ATOM 1141 C C . CYS A 1 142 ? 3.66 -1.839 13.625 1 93.25 142 CYS A C 1
ATOM 1143 O O . CYS A 1 142 ? 4.629 -1.354 14.211 1 93.25 142 CYS A O 1
ATOM 1145 N N . TYR A 1 143 ? 3.682 -2.918 12.875 1 88.69 143 TYR A N 1
ATOM 1146 C CA . TYR A 1 143 ? 4.945 -3.629 12.719 1 88.69 143 TYR A CA 1
ATOM 1147 C C . TYR A 1 143 ? 5.441 -3.561 11.281 1 88.69 143 TYR A C 1
ATOM 1149 O O . TYR A 1 143 ? 4.664 -3.75 10.344 1 88.69 143 TYR A O 1
ATOM 1157 N N . PHE A 1 144 ? 6.68 -3.174 11.156 1 89.88 144 PHE A N 1
ATOM 1158 C CA . PHE A 1 144 ? 7.336 -3.244 9.859 1 89.88 144 PHE A CA 1
ATOM 1159 C C . PHE A 1 144 ? 8.094 -4.559 9.703 1 89.88 144 PHE A C 1
ATOM 1161 O O . PHE A 1 144 ? 8.867 -4.945 10.586 1 89.88 144 PHE A O 1
ATOM 1168 N N . ASP A 1 145 ? 7.781 -5.238 8.594 1 89.19 145 ASP A N 1
ATOM 1169 C CA . ASP A 1 145 ? 8.57 -6.422 8.273 1 89.19 145 ASP A CA 1
ATOM 1170 C C . ASP A 1 145 ? 10.062 -6.121 8.344 1 89.19 145 ASP A C 1
ATOM 1172 O O . ASP A 1 145 ? 10.539 -5.164 7.73 1 89.19 145 ASP A O 1
ATOM 1176 N N . PRO A 1 146 ? 10.836 -6.891 9.148 1 86.62 146 PRO A N 1
ATOM 1177 C CA . PRO A 1 146 ? 12.266 -6.602 9.32 1 86.62 146 PRO A CA 1
ATOM 1178 C C . PRO A 1 146 ? 13.016 -6.535 7.996 1 86.62 146 PRO A C 1
ATOM 1180 O O . PRO A 1 146 ? 14.031 -5.836 7.891 1 86.62 146 PRO A O 1
ATOM 1183 N N . ARG A 1 147 ? 12.562 -7.121 6.973 1 85.12 147 ARG A N 1
ATOM 1184 C CA . ARG A 1 147 ? 13.219 -7.152 5.672 1 85.12 147 ARG A CA 1
ATOM 1185 C C . ARG A 1 147 ? 13.148 -5.785 4.996 1 85.12 147 ARG A C 1
ATOM 1187 O O . ARG A 1 147 ? 13.945 -5.492 4.098 1 85.12 147 ARG A O 1
ATOM 1194 N N . LEU A 1 148 ? 12.141 -5.004 5.441 1 84.56 148 LEU A N 1
ATOM 1195 C CA . LEU A 1 148 ? 12.008 -3.656 4.898 1 84.56 148 LEU A CA 1
ATOM 1196 C C . LEU A 1 148 ? 13.055 -2.723 5.496 1 84.56 148 LEU A C 1
ATOM 1198 O O . LEU A 1 148 ? 13.312 -1.648 4.949 1 84.56 148 LEU A O 1
ATOM 1202 N N . LEU A 1 149 ? 13.602 -3.148 6.645 1 76.62 149 LEU A N 1
ATOM 1203 C CA . LEU A 1 149 ? 14.5 -2.289 7.402 1 76.62 149 LEU A CA 1
ATOM 1204 C C . LEU A 1 149 ? 15.953 -2.703 7.195 1 76.62 149 LEU A C 1
ATOM 1206 O O . LEU A 1 149 ? 16.859 -2.188 7.863 1 76.62 149 LEU A O 1
ATOM 1210 N N . GLY A 1 150 ? 16.234 -3.475 6.152 1 67.56 150 GLY A N 1
ATOM 1211 C CA . GLY A 1 150 ? 17.594 -3.887 5.848 1 67.56 150 GLY A CA 1
ATOM 1212 C C . GLY A 1 150 ? 18.094 -5.016 6.734 1 67.56 150 GLY A C 1
ATOM 1213 O O . GLY A 1 150 ? 19.281 -5.324 6.746 1 67.56 150 GLY A O 1
ATOM 1214 N N . GLU A 1 151 ? 17.281 -5.465 7.594 1 60.81 151 GLU A N 1
ATOM 1215 C CA . GLU A 1 151 ? 17.672 -6.57 8.461 1 60.81 151 GLU A CA 1
ATOM 1216 C C . GLU A 1 151 ? 17.391 -7.918 7.805 1 60.81 151 GLU A C 1
ATOM 1218 O O . GLU A 1 151 ? 16.391 -8.57 8.133 1 60.81 151 GLU A O 1
ATOM 1223 N N . LYS A 1 152 ? 17.844 -8.133 6.57 1 51.06 152 LYS A N 1
ATOM 1224 C CA . LYS A 1 152 ? 17.562 -9.375 5.855 1 51.06 152 LYS A CA 1
ATOM 1225 C C . LYS A 1 152 ? 18.375 -10.531 6.414 1 51.06 152 LYS A C 1
ATOM 1227 O O . LYS A 1 152 ? 19.5 -10.336 6.891 1 51.06 152 LYS A O 1
ATOM 1232 N N . MET B 1 1 ? -16.953 -6.25 -8.242 1 94.56 1 MET B N 1
ATOM 1233 C CA . MET B 1 1 ? -15.703 -6.312 -9 1 94.56 1 MET B CA 1
ATOM 1234 C C . MET B 1 1 ? -14.508 -5.926 -8.125 1 94.56 1 MET B C 1
ATOM 1236 O O . MET B 1 1 ? -14.562 -4.93 -7.406 1 94.56 1 MET B O 1
ATOM 1240 N N . ILE B 1 2 ? -13.422 -6.812 -8.148 1 97.88 2 ILE B N 1
ATOM 1241 C CA . ILE B 1 2 ? -12.211 -6.578 -7.379 1 97.88 2 ILE B CA 1
ATOM 1242 C C . ILE B 1 2 ? -11.07 -6.191 -8.32 1 97.88 2 ILE B C 1
ATOM 1244 O O . ILE B 1 2 ? -10.953 -6.734 -9.422 1 97.88 2 ILE B O 1
ATOM 1248 N N . GLU B 1 3 ? -10.266 -5.203 -7.926 1 98.31 3 GLU B N 1
ATOM 1249 C CA . GLU B 1 3 ? -9.039 -4.855 -8.641 1 98.31 3 GLU B CA 1
ATOM 1250 C C . GLU B 1 3 ? -7.805 -5.195 -7.809 1 98.31 3 GLU B C 1
ATOM 1252 O O . GLU B 1 3 ? -7.781 -4.965 -6.598 1 98.31 3 GLU B O 1
ATOM 1257 N N . ALA B 1 4 ? -6.863 -5.809 -8.406 1 98.81 4 ALA B N 1
ATOM 1258 C CA . ALA B 1 4 ? -5.59 -6.168 -7.797 1 98.81 4 ALA B CA 1
ATOM 1259 C C . ALA B 1 4 ? -4.418 -5.766 -8.688 1 98.81 4 ALA B C 1
ATOM 1261 O O . ALA B 1 4 ? -4.617 -5.301 -9.812 1 98.81 4 ALA B O 1
ATOM 1262 N N . TRP B 1 5 ? -3.221 -5.883 -8.156 1 98.81 5 TRP B N 1
ATOM 1263 C CA . TRP B 1 5 ? -2.045 -5.336 -8.828 1 98.81 5 TRP B CA 1
ATOM 1264 C C . TRP B 1 5 ? -0.877 -6.316 -8.766 1 98.81 5 TRP B C 1
ATOM 1266 O O . TRP B 1 5 ? -0.642 -6.941 -7.73 1 98.81 5 TRP B O 1
ATOM 1276 N N . ARG B 1 6 ? -0.207 -6.445 -9.828 1 98.62 6 ARG B N 1
ATOM 1277 C CA . ARG B 1 6 ? 1.018 -7.238 -9.891 1 98.62 6 ARG B CA 1
ATOM 1278 C C . ARG B 1 6 ? 2.184 -6.398 -10.398 1 98.62 6 ARG B C 1
ATOM 1280 O O . ARG B 1 6 ? 2.033 -5.625 -11.352 1 98.62 6 ARG B O 1
ATOM 1287 N N . ILE B 1 7 ? 3.219 -6.438 -9.688 1 96.88 7 ILE B N 1
ATOM 1288 C CA . ILE B 1 7 ? 4.48 -5.863 -10.141 1 96.88 7 ILE B CA 1
ATOM 1289 C C . ILE B 1 7 ? 5.453 -6.98 -10.508 1 96.88 7 ILE B C 1
ATOM 1291 O O . ILE B 1 7 ? 5.605 -7.953 -9.766 1 96.88 7 ILE B O 1
ATOM 1295 N N . ASP B 1 8 ? 6.035 -6.91 -11.68 1 95.5 8 ASP B N 1
ATOM 1296 C CA . ASP B 1 8 ? 7.023 -7.871 -12.156 1 95.5 8 ASP B CA 1
ATOM 1297 C C . ASP B 1 8 ? 8.117 -7.18 -12.961 1 95.5 8 ASP B C 1
ATOM 1299 O O . ASP B 1 8 ? 7.98 -6.012 -13.336 1 95.5 8 ASP B O 1
ATOM 1303 N N . ARG B 1 9 ? 9.172 -7.914 -13.086 1 94.94 9 ARG B N 1
ATOM 1304 C CA . ARG B 1 9 ? 10.258 -7.383 -13.906 1 94.94 9 ARG B CA 1
ATOM 1305 C C . ARG B 1 9 ? 9.859 -7.348 -15.375 1 94.94 9 ARG B C 1
ATOM 1307 O O . ARG B 1 9 ? 9.203 -8.266 -15.867 1 94.94 9 ARG B O 1
ATOM 1314 N N . LYS B 1 10 ? 10.367 -6.297 -16.016 1 95.75 10 LYS B N 1
ATOM 1315 C CA . LYS B 1 10 ? 10.086 -6.113 -17.438 1 95.75 10 LYS B CA 1
ATOM 1316 C C . LYS B 1 10 ? 10.523 -7.328 -18.25 1 95.75 10 LYS B C 1
ATOM 1318 O O . LYS B 1 10 ? 9.836 -7.73 -19.188 1 95.75 10 LYS B O 1
ATOM 1323 N N . ILE B 1 11 ? 11.656 -7.965 -17.906 1 94.94 11 ILE B N 1
ATOM 1324 C CA . ILE B 1 11 ? 12.227 -9.07 -18.672 1 94.94 11 ILE B CA 1
ATOM 1325 C C . ILE B 1 11 ? 11.281 -10.273 -18.609 1 94.94 11 ILE B C 1
ATOM 1327 O O . ILE B 1 11 ? 11.383 -11.18 -19.438 1 94.94 11 ILE B O 1
ATOM 1331 N N . TYR B 1 12 ? 10.367 -10.344 -17.688 1 95.94 12 TYR B N 1
ATOM 1332 C CA . TYR B 1 12 ? 9.469 -11.484 -17.531 1 95.94 12 TYR B CA 1
ATOM 1333 C C . TYR B 1 12 ? 8.07 -11.156 -18.062 1 95.94 12 TYR B C 1
ATOM 1335 O O . TYR B 1 12 ? 7.094 -11.805 -17.688 1 95.94 12 TYR B O 1
ATOM 1343 N N . ARG B 1 13 ? 7.906 -10.109 -18.875 1 96.25 13 ARG B N 1
ATOM 1344 C CA . ARG B 1 13 ? 6.633 -9.633 -19.391 1 96.25 13 ARG B CA 1
ATOM 1345 C C . ARG B 1 13 ? 5.863 -10.758 -20.078 1 96.25 13 ARG B C 1
ATOM 1347 O O . ARG B 1 13 ? 4.664 -10.922 -19.844 1 96.25 13 ARG B O 1
ATOM 1354 N N . ALA B 1 14 ? 6.543 -11.57 -20.859 1 95.62 14 ALA B N 1
ATOM 1355 C CA . ALA B 1 14 ? 5.914 -12.602 -21.688 1 95.62 14 ALA B CA 1
ATOM 1356 C C . ALA B 1 14 ? 5.305 -13.703 -20.828 1 95.62 14 ALA B C 1
ATOM 1358 O O . ALA B 1 14 ? 4.363 -14.383 -21.25 1 95.62 14 ALA B O 1
ATOM 1359 N N . THR B 1 15 ? 5.809 -13.836 -19.578 1 96.62 15 THR B N 1
ATOM 1360 C CA . THR B 1 15 ? 5.355 -14.93 -18.719 1 96.62 15 THR B CA 1
ATOM 1361 C C . THR B 1 15 ? 4.75 -14.383 -17.438 1 96.62 15 THR B C 1
ATOM 1363 O O . THR B 1 15 ? 4.625 -15.117 -16.438 1 96.62 15 THR B O 1
ATOM 1366 N N . ALA B 1 16 ? 4.395 -13.133 -17.469 1 97.56 16 ALA B N 1
ATOM 1367 C CA . ALA B 1 16 ? 4 -12.438 -16.25 1 97.56 16 ALA B CA 1
ATOM 1368 C C . ALA B 1 16 ? 2.781 -13.102 -15.609 1 97.56 16 ALA B C 1
ATOM 1370 O O . ALA B 1 16 ? 2.576 -13 -14.398 1 97.56 16 ALA B O 1
ATOM 1371 N N . PHE B 1 17 ? 1.972 -13.812 -16.422 1 98.62 17 PHE B N 1
ATOM 1372 C CA . PHE B 1 17 ? 0.734 -14.352 -15.867 1 98.62 17 PHE B CA 1
ATOM 1373 C C . PHE B 1 17 ? 0.633 -15.852 -16.125 1 98.62 17 PHE B C 1
ATOM 1375 O O . PHE B 1 17 ? -0.46 -16.422 -16.078 1 98.62 17 PHE B O 1
ATOM 1382 N N . THR B 1 18 ? 1.805 -16.484 -16.406 1 97.94 18 THR B N 1
ATOM 1383 C CA . THR B 1 18 ? 1.809 -17.922 -16.609 1 97.94 18 THR B CA 1
ATOM 1384 C C . THR B 1 18 ? 1.99 -18.656 -15.289 1 97.94 18 THR B C 1
ATOM 1386 O O . THR B 1 18 ? 1.709 -19.859 -15.195 1 97.94 18 THR B O 1
ATOM 1389 N N . GLY B 1 19 ? 2.521 -17.969 -14.312 1 98.31 19 GLY B N 1
ATOM 1390 C CA . GLY B 1 19 ? 2.836 -18.594 -13.031 1 98.31 19 GLY B CA 1
ATOM 1391 C C . GLY B 1 19 ? 4.191 -19.266 -13.016 1 98.31 19 GLY B C 1
ATOM 1392 O O . GLY B 1 19 ? 4.512 -20 -12.078 1 98.31 19 GLY B O 1
ATOM 1393 N N . GLU B 1 20 ? 4.996 -19 -14.031 1 96.81 20 GLU B N 1
ATOM 1394 C CA . GLU B 1 20 ? 6.262 -19.719 -14.203 1 96.81 20 GLU B CA 1
ATOM 1395 C C . GLU B 1 20 ? 7.254 -19.344 -13.102 1 96.81 20 GLU B C 1
ATOM 1397 O O . GLU B 1 20 ? 7.957 -20.219 -12.578 1 96.81 20 GLU B O 1
ATOM 1402 N N . GLY B 1 21 ? 7.32 -18.078 -12.766 1 95.25 21 GLY B N 1
ATOM 1403 C CA . GLY B 1 21 ? 8.227 -17.688 -11.703 1 95.25 21 GLY B CA 1
ATOM 1404 C C . GLY B 1 21 ? 7.957 -18.391 -10.391 1 95.25 21 GLY B C 1
ATOM 1405 O O . GLY B 1 21 ? 8.867 -18.984 -9.805 1 95.25 21 GLY B O 1
ATOM 1406 N N . ALA B 1 22 ? 6.719 -18.359 -9.961 1 97.06 22 ALA B N 1
ATOM 1407 C CA . ALA B 1 22 ? 6.324 -19.047 -8.727 1 97.06 22 ALA B CA 1
ATOM 1408 C C . ALA B 1 22 ? 6.543 -20.547 -8.836 1 97.06 22 ALA B C 1
ATOM 1410 O O . ALA B 1 22 ? 6.879 -21.203 -7.844 1 97.06 22 ALA B O 1
ATOM 1411 N N . ARG B 1 23 ? 6.336 -21.125 -10.023 1 97.94 23 ARG B N 1
ATOM 1412 C CA . ARG B 1 23 ? 6.555 -22.562 -10.234 1 97.94 23 ARG B CA 1
ATOM 1413 C C . ARG B 1 23 ? 8.016 -22.922 -9.984 1 97.94 23 ARG B C 1
ATOM 1415 O O . ARG B 1 23 ? 8.305 -23.969 -9.391 1 97.94 23 ARG B O 1
ATOM 1422 N N . VAL B 1 24 ? 8.938 -22.109 -10.438 1 97.12 24 VAL B N 1
ATOM 1423 C CA . VAL B 1 24 ? 10.375 -22.375 -10.383 1 97.12 24 VAL B CA 1
ATOM 1424 C C . VAL B 1 24 ? 10.891 -22.172 -8.961 1 97.12 24 VAL B C 1
ATOM 1426 O O . VAL B 1 24 ? 11.633 -23 -8.438 1 97.12 24 VAL B O 1
ATOM 1429 N N . TYR B 1 25 ? 10.453 -21.156 -8.219 1 95.56 25 TYR B N 1
ATOM 1430 C CA . TYR B 1 25 ? 11.102 -20.75 -6.973 1 95.56 25 TYR B CA 1
ATOM 1431 C C . TYR B 1 25 ? 10.234 -21.094 -5.77 1 95.56 25 TYR B C 1
ATOM 1433 O O . TYR B 1 25 ? 10.719 -21.141 -4.637 1 95.56 25 TYR B O 1
ATOM 1441 N N . GLY B 1 26 ? 8.945 -21.328 -5.996 1 96.81 26 GLY B N 1
ATOM 1442 C CA . GLY B 1 26 ? 8.016 -21.438 -4.879 1 96.81 26 GLY B CA 1
ATOM 1443 C C . GLY B 1 26 ? 7.652 -20.109 -4.266 1 96.81 26 GLY B C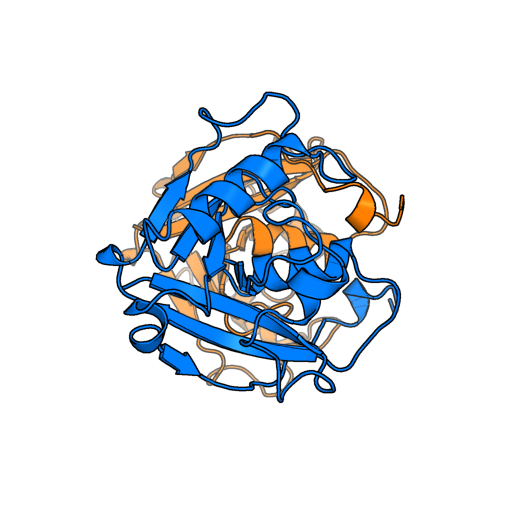 1
ATOM 1444 O O . GLY B 1 26 ? 8.148 -19.062 -4.695 1 96.81 26 GLY B O 1
ATOM 1445 N N . GLY B 1 27 ? 6.719 -20.109 -3.4 1 97.12 27 GLY B N 1
ATOM 1446 C CA . GLY B 1 27 ? 6.262 -18.984 -2.609 1 97.12 27 GLY B CA 1
ATOM 1447 C C . GLY B 1 27 ? 5.527 -19.391 -1.348 1 97.12 27 GLY B C 1
ATOM 1448 O O . GLY B 1 27 ? 5.527 -20.578 -0.98 1 97.12 27 GLY B O 1
ATOM 1449 N N . ARG B 1 28 ? 5.004 -18.469 -0.632 1 97.94 28 ARG B N 1
ATOM 1450 C CA . ARG B 1 28 ? 4.297 -18.766 0.61 1 97.94 28 ARG B CA 1
ATOM 1451 C C . ARG B 1 28 ? 3.088 -19.656 0.356 1 97.94 28 ARG B C 1
ATOM 1453 O O . ARG B 1 28 ? 2.791 -20.547 1.155 1 97.94 28 ARG B O 1
ATOM 1460 N N . TRP B 1 29 ? 2.436 -19.484 -0.873 1 98.62 29 TRP B N 1
ATOM 1461 C CA . TRP B 1 29 ? 1.164 -20.172 -1.102 1 98.62 29 TRP B CA 1
ATOM 1462 C C . TRP B 1 29 ? 1.296 -21.203 -2.203 1 98.62 29 TRP B C 1
ATOM 1464 O O . TRP B 1 29 ? 0.297 -21.625 -2.793 1 98.62 29 TRP B O 1
ATOM 1474 N N . ASN B 1 30 ? 2.459 -21.531 -2.602 1 98.75 30 ASN B N 1
ATOM 1475 C CA . ASN B 1 30 ? 2.686 -22.609 -3.562 1 98.75 30 ASN B CA 1
ATOM 1476 C C . ASN B 1 30 ? 4.059 -23.25 -3.373 1 98.75 30 ASN B C 1
ATOM 1478 O O . ASN B 1 30 ? 5.039 -22.562 -3.098 1 98.75 30 ASN B O 1
ATOM 1482 N N . SER B 1 31 ? 4.16 -24.547 -3.551 1 98.31 31 SER B N 1
ATOM 1483 C CA . SER B 1 31 ? 5.438 -25.25 -3.633 1 98.31 31 SER B CA 1
ATOM 1484 C C . SER B 1 31 ? 6.09 -25.062 -4.996 1 98.31 31 SER B C 1
ATOM 1486 O O . SER B 1 31 ? 5.422 -24.672 -5.961 1 98.31 31 SER B O 1
ATOM 1488 N N . GLN B 1 32 ? 7.43 -25.312 -4.977 1 97.81 32 GLN B N 1
ATOM 1489 C CA . GLN B 1 32 ? 8.055 -25.438 -6.289 1 97.81 32 GLN B CA 1
ATOM 1490 C C . GLN B 1 32 ? 7.305 -26.453 -7.152 1 97.81 32 GLN B C 1
ATOM 1492 O O . GLN B 1 32 ? 6.844 -27.484 -6.656 1 97.81 32 GLN B O 1
ATOM 1497 N N . GLY B 1 33 ? 7.176 -26.109 -8.406 1 98.19 33 GLY B N 1
ATOM 1498 C CA . GLY B 1 33 ? 6.465 -27 -9.32 1 98.19 33 GLY B CA 1
ATOM 1499 C C . GLY B 1 33 ? 5.012 -26.609 -9.516 1 98.19 33 GLY B C 1
ATOM 1500 O O . GLY B 1 33 ? 4.355 -27.078 -10.445 1 98.19 33 GLY B O 1
ATOM 1501 N N . VAL B 1 34 ? 4.477 -25.766 -8.672 1 98.62 34 VAL B N 1
ATOM 1502 C CA . VAL B 1 34 ? 3.082 -25.344 -8.742 1 98.62 34 VAL B CA 1
ATOM 1503 C C . VAL B 1 34 ? 3.008 -23.906 -9.242 1 98.62 34 VAL B C 1
ATOM 1505 O O . VAL B 1 34 ? 3.568 -23 -8.617 1 98.62 34 VAL B O 1
ATOM 1508 N N . SER B 1 35 ? 2.299 -23.688 -10.359 1 98.56 35 SER B N 1
ATOM 1509 C CA . SER B 1 35 ? 2.193 -22.375 -10.984 1 98.56 35 SER B CA 1
ATOM 1510 C C . SER B 1 35 ? 1.066 -21.562 -10.367 1 98.56 35 SER B C 1
ATOM 1512 O O . SER B 1 35 ? -0.081 -22.016 -10.32 1 98.56 35 SER B O 1
ATOM 1514 N N . VAL B 1 36 ? 1.435 -20.375 -9.867 1 98.88 36 VAL B N 1
ATOM 1515 C CA . VAL B 1 36 ? 0.453 -19.391 -9.422 1 98.88 36 VAL B CA 1
ATOM 1516 C C . VAL B 1 36 ? 0.948 -17.984 -9.742 1 98.88 36 VAL B C 1
ATOM 1518 O O . VAL B 1 36 ? 2.123 -17.781 -10.07 1 98.88 36 VAL B O 1
ATOM 1521 N N . VAL B 1 37 ? 0.072 -17.016 -9.727 1 98.88 37 VAL B N 1
ATOM 1522 C CA . VAL B 1 37 ? 0.416 -15.617 -9.93 1 98.88 37 VAL B CA 1
ATOM 1523 C C . VAL B 1 37 ? 0.035 -14.805 -8.695 1 98.88 37 VAL B C 1
ATOM 1525 O O . VAL B 1 37 ? -1.129 -14.797 -8.289 1 98.88 37 VAL B O 1
ATOM 1528 N N . TYR B 1 38 ? 1.023 -14.195 -8.133 1 98.75 38 TYR B N 1
ATOM 1529 C CA . TYR B 1 38 ? 0.802 -13.359 -6.953 1 98.75 38 TYR B CA 1
ATOM 1530 C C . TYR B 1 38 ? 0.389 -11.945 -7.355 1 98.75 38 TYR B C 1
ATOM 1532 O O . TYR B 1 38 ? 1.028 -11.328 -8.211 1 98.75 38 TYR B O 1
ATOM 1540 N N . THR B 1 39 ? -0.686 -11.438 -6.754 1 98.88 39 THR B N 1
ATOM 1541 C CA . THR B 1 39 ? -1.111 -10.047 -6.859 1 98.88 39 THR B CA 1
ATOM 1542 C C . THR B 1 39 ? -1.49 -9.492 -5.492 1 98.88 39 THR B C 1
ATOM 1544 O O . THR B 1 39 ? -1.545 -10.234 -4.508 1 98.88 39 THR B O 1
ATOM 1547 N N . ALA B 1 40 ? -1.622 -8.164 -5.414 1 98.88 40 ALA B N 1
ATOM 1548 C CA . ALA B 1 40 ? -1.919 -7.508 -4.148 1 98.88 40 ALA B CA 1
ATOM 1549 C C . ALA B 1 40 ? -3.107 -6.559 -4.285 1 98.88 40 ALA B C 1
ATOM 1551 O O . ALA B 1 40 ? -3.359 -6.023 -5.367 1 98.88 40 ALA B O 1
ATOM 1552 N N . GLU B 1 41 ? -3.732 -6.375 -3.248 1 98.62 41 GLU B N 1
ATOM 1553 C CA . GLU B 1 41 ? -4.984 -5.625 -3.176 1 98.62 41 GLU B CA 1
ATOM 1554 C C . GLU B 1 41 ? -4.777 -4.168 -3.574 1 98.62 41 GLU B C 1
ATOM 1556 O O . GLU B 1 41 ? -5.684 -3.535 -4.121 1 98.62 41 GLU B O 1
ATOM 1561 N N . HIS B 1 42 ? -3.615 -3.613 -3.287 1 98.62 42 HIS B N 1
ATOM 1562 C CA . HIS B 1 42 ? -3.275 -2.227 -3.586 1 98.62 42 HIS B CA 1
ATOM 1563 C C . HIS B 1 42 ? -1.928 -2.127 -4.293 1 98.62 42 HIS B C 1
ATOM 1565 O O . HIS B 1 42 ? -1.077 -3.008 -4.141 1 98.62 42 HIS B O 1
ATOM 1571 N N . ARG B 1 43 ? -1.806 -1.021 -5.141 1 98.25 43 ARG B N 1
ATOM 1572 C CA . ARG B 1 43 ? -0.497 -0.765 -5.73 1 98.25 43 ARG B CA 1
ATOM 1573 C C . ARG B 1 43 ? 0.581 -0.666 -4.656 1 98.25 43 ARG B C 1
ATOM 1575 O O . ARG B 1 43 ? 1.661 -1.243 -4.801 1 98.25 43 ARG B O 1
ATOM 1582 N N . SER B 1 44 ? 0.272 0.027 -3.564 1 98.44 44 SER B N 1
ATOM 1583 C CA . SER B 1 44 ? 1.22 0.22 -2.471 1 98.44 44 SER B CA 1
ATOM 1584 C C . SER B 1 44 ? 1.591 -1.108 -1.821 1 98.44 44 SER B C 1
ATOM 1586 O O . SER B 1 44 ? 2.752 -1.33 -1.469 1 98.44 44 SER B O 1
ATOM 1588 N N . LEU B 1 45 ? 0.613 -1.962 -1.642 1 98.5 45 LEU B N 1
ATOM 1589 C CA . LEU B 1 45 ? 0.921 -3.268 -1.068 1 98.5 45 LEU B CA 1
ATOM 1590 C C . LEU B 1 45 ? 1.813 -4.074 -2.004 1 98.5 45 LEU B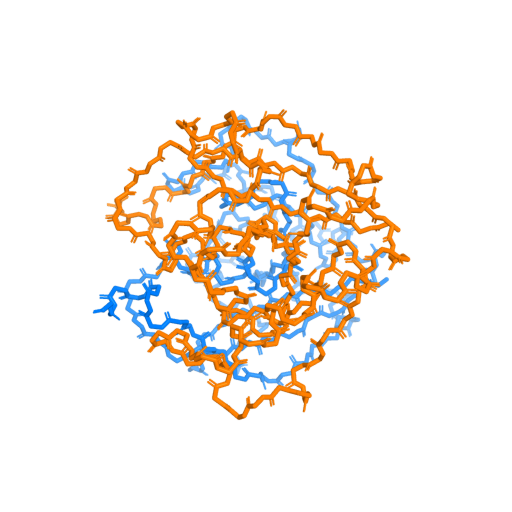 C 1
ATOM 1592 O O . LEU B 1 45 ? 2.758 -4.73 -1.558 1 98.5 45 LEU B O 1
ATOM 1596 N N . ALA B 1 46 ? 1.459 -4.074 -3.305 1 98.19 46 ALA B N 1
ATOM 1597 C CA . ALA B 1 46 ? 2.309 -4.758 -4.277 1 98.19 46 ALA B CA 1
ATOM 1598 C C . ALA B 1 46 ? 3.75 -4.27 -4.184 1 98.19 46 ALA B C 1
ATOM 1600 O O . ALA B 1 46 ? 4.688 -5.066 -4.23 1 98.19 46 ALA B O 1
ATOM 1601 N N . MET B 1 47 ? 3.91 -2.936 -4.047 1 96.25 47 MET B N 1
ATOM 1602 C CA . MET B 1 47 ? 5.242 -2.355 -3.934 1 96.25 47 MET B CA 1
ATOM 1603 C C . MET B 1 47 ? 5.945 -2.842 -2.67 1 96.25 47 MET B C 1
ATOM 1605 O O . MET B 1 47 ? 7.125 -3.199 -2.705 1 96.25 47 MET B O 1
ATOM 1609 N N . LEU B 1 48 ? 5.176 -2.865 -1.541 1 96.38 48 LEU B N 1
ATOM 1610 C CA . LEU B 1 48 ? 5.758 -3.359 -0.297 1 96.38 48 LEU B CA 1
ATOM 1611 C C . LEU B 1 48 ? 6.195 -4.812 -0.44 1 96.38 48 LEU B C 1
ATOM 1613 O O . LEU B 1 48 ? 7.262 -5.195 0.04 1 96.38 48 LEU B O 1
ATOM 1617 N N . GLU B 1 49 ? 5.414 -5.672 -1.126 1 95.94 49 GLU B N 1
ATOM 1618 C CA . GLU B 1 49 ? 5.711 -7.086 -1.336 1 95.94 49 GLU B CA 1
ATOM 1619 C C . GLU B 1 49 ? 6.988 -7.266 -2.148 1 95.94 49 GLU B C 1
ATOM 1621 O O . GLU B 1 49 ? 7.746 -8.211 -1.923 1 95.94 49 GLU B O 1
ATOM 1626 N N . ILE B 1 50 ? 7.215 -6.336 -3.074 1 93.81 50 ILE B N 1
ATOM 1627 C CA . ILE B 1 50 ? 8.438 -6.391 -3.873 1 93.81 50 ILE B CA 1
ATOM 1628 C C . ILE B 1 50 ? 9.625 -5.957 -3.023 1 93.81 50 ILE B C 1
ATOM 1630 O O . ILE B 1 50 ? 10.672 -6.613 -3.023 1 93.81 50 ILE B O 1
ATOM 1634 N N . LEU B 1 51 ? 9.445 -4.891 -2.238 1 91.5 51 LEU B N 1
ATOM 1635 C CA . LEU B 1 51 ? 10.523 -4.266 -1.483 1 91.5 51 LEU B CA 1
ATOM 1636 C C . LEU B 1 51 ? 11.086 -5.227 -0.439 1 91.5 51 LEU B C 1
ATOM 1638 O O . LEU B 1 51 ? 12.281 -5.207 -0.148 1 91.5 51 LEU B O 1
ATOM 1642 N N . VAL B 1 52 ? 10.234 -6.07 0.148 1 90.12 52 VAL B N 1
ATOM 1643 C CA . VAL B 1 52 ? 10.703 -6.984 1.183 1 90.12 52 VAL B CA 1
ATOM 1644 C C . VAL B 1 52 ? 11.609 -8.047 0.562 1 90.12 52 VAL B C 1
ATOM 1646 O O . VAL B 1 52 ? 12.359 -8.719 1.27 1 90.12 52 VAL B O 1
ATOM 1649 N N . HIS B 1 53 ? 11.516 -8.172 -0.733 1 83.88 53 HIS B N 1
ATOM 1650 C CA . HIS B 1 53 ? 12.328 -9.188 -1.384 1 83.88 53 HIS B CA 1
ATOM 1651 C C . HIS B 1 53 ? 13.422 -8.562 -2.238 1 83.88 53 HIS B C 1
ATOM 1653 O O . HIS B 1 53 ? 14.188 -9.273 -2.889 1 83.88 53 HIS B O 1
ATOM 1659 N N . LEU B 1 54 ? 13.328 -7.203 -2.219 1 76.5 54 LEU B N 1
ATOM 1660 C CA . LEU B 1 54 ? 14.18 -6.492 -3.172 1 76.5 54 LEU B CA 1
ATOM 1661 C C . LEU B 1 54 ? 15.641 -6.555 -2.746 1 76.5 54 LEU B C 1
ATOM 1663 O O . LEU B 1 54 ? 15.977 -6.223 -1.607 1 76.5 54 LEU B O 1
ATOM 1667 N N . ARG B 1 55 ? 16.516 -7 -3.619 1 68.12 55 ARG B N 1
ATOM 1668 C CA . ARG B 1 55 ? 17.969 -6.996 -3.412 1 68.12 55 ARG B CA 1
ATOM 1669 C C . ARG B 1 55 ? 18.641 -5.914 -4.254 1 68.12 55 ARG B C 1
ATOM 1671 O O . ARG B 1 55 ? 19.5 -5.184 -3.764 1 68.12 55 ARG B O 1
ATOM 1678 N N . ARG B 1 56 ? 18.094 -5.691 -5.504 1 68.94 56 ARG B N 1
ATOM 1679 C CA . ARG B 1 56 ? 18.672 -4.707 -6.418 1 68.94 56 ARG B CA 1
ATOM 1680 C C . ARG B 1 56 ? 17.578 -4.035 -7.246 1 68.94 56 ARG B C 1
ATOM 1682 O O . ARG B 1 56 ? 16.562 -4.645 -7.547 1 68.94 56 ARG B O 1
ATOM 1689 N N . PRO B 1 57 ? 17.828 -2.703 -7.43 1 68.94 57 PRO B N 1
ATOM 1690 C CA . PR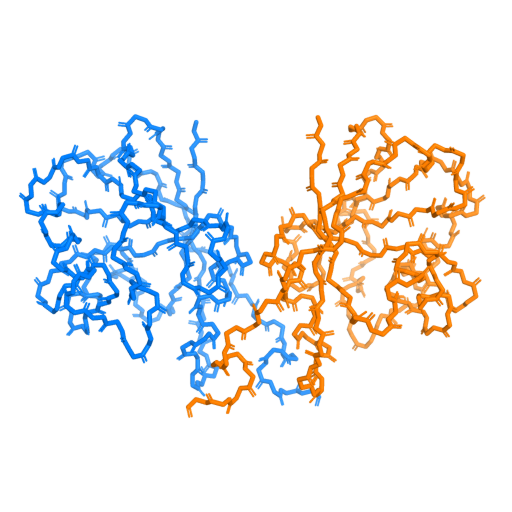O B 1 57 ? 16.844 -2.049 -8.297 1 68.94 57 PRO B CA 1
ATOM 1691 C C . PRO B 1 57 ? 16.703 -2.727 -9.656 1 68.94 57 PRO B C 1
ATOM 1693 O O . PRO B 1 57 ? 17.703 -3.197 -10.219 1 68.94 57 PRO B O 1
ATOM 1696 N N . ARG B 1 58 ? 15.508 -3.012 -10.094 1 80.31 58 ARG B N 1
ATOM 1697 C CA . ARG B 1 58 ? 15.195 -3.631 -11.383 1 80.31 58 ARG B CA 1
ATOM 1698 C C . ARG B 1 58 ? 14.156 -2.818 -12.141 1 80.31 58 ARG B C 1
ATOM 1700 O O . ARG B 1 58 ? 13.633 -1.827 -11.625 1 80.31 58 ARG B O 1
ATOM 1707 N N . ASP B 1 59 ? 14.117 -3.113 -13.43 1 91.31 59 ASP B N 1
ATOM 1708 C CA . ASP B 1 59 ? 13.047 -2.537 -14.242 1 91.31 59 ASP B CA 1
ATOM 1709 C C . ASP B 1 59 ? 11.727 -3.26 -13.992 1 91.31 59 ASP B C 1
ATOM 1711 O O . ASP B 1 59 ? 11.562 -4.422 -14.367 1 91.31 59 ASP B O 1
ATOM 1715 N N . TYR B 1 60 ? 10.93 -2.549 -13.336 1 94.31 60 TYR B N 1
ATOM 1716 C CA . TYR B 1 60 ? 9.656 -3.146 -12.969 1 94.31 60 TYR B CA 1
ATOM 1717 C C . TYR B 1 60 ? 8.523 -2.596 -13.828 1 94.31 60 TYR B C 1
ATOM 1719 O O . TYR B 1 60 ? 8.625 -1.484 -14.352 1 94.31 60 TYR B O 1
ATOM 1727 N N . GLU B 1 61 ? 7.574 -3.412 -13.93 1 96.94 61 GLU B N 1
ATOM 1728 C CA . GLU B 1 61 ? 6.316 -3.029 -14.562 1 96.94 61 GLU B CA 1
ATOM 1729 C C . GLU B 1 61 ? 5.125 -3.42 -13.695 1 96.94 61 GLU B C 1
ATOM 1731 O O . GLU B 1 61 ? 5.227 -4.312 -12.852 1 96.94 61 GLU B O 1
ATOM 1736 N N . LEU B 1 62 ? 4.09 -2.676 -13.914 1 97.81 62 LEU B N 1
ATOM 1737 C CA . LEU B 1 62 ? 2.875 -2.854 -13.125 1 97.81 62 LEU B CA 1
ATOM 1738 C C . LEU B 1 62 ? 1.729 -3.352 -14 1 97.81 62 LEU B C 1
ATOM 1740 O O . LEU B 1 62 ? 1.58 -2.912 -15.141 1 97.81 62 LEU B O 1
ATOM 1744 N N . TYR B 1 63 ? 0.934 -4.309 -13.5 1 98.62 63 TYR B N 1
ATOM 1745 C CA . TYR B 1 63 ? -0.272 -4.812 -14.148 1 98.62 63 TYR B CA 1
ATOM 1746 C C . TYR B 1 63 ? -1.488 -4.641 -13.25 1 98.62 63 TYR B C 1
ATOM 1748 O O . TYR B 1 63 ? -1.398 -4.828 -12.031 1 98.62 63 TYR B O 1
ATOM 1756 N N . SER B 1 64 ? -2.592 -4.234 -13.812 1 98.56 64 SER B N 1
ATOM 1757 C CA . SER B 1 64 ? -3.885 -4.273 -13.141 1 98.56 64 SER B CA 1
ATOM 1758 C C . SER B 1 64 ? -4.648 -5.547 -13.477 1 98.56 64 SER B C 1
ATOM 1760 O O . SER B 1 64 ? -4.641 -5.992 -14.625 1 98.56 64 SER B O 1
ATOM 1762 N N . VAL B 1 65 ? -5.223 -6.117 -12.477 1 98.75 65 VAL B N 1
ATOM 1763 C CA . VAL B 1 65 ? -6.004 -7.34 -12.633 1 98.75 65 VAL B CA 1
ATOM 1764 C C . VAL B 1 65 ? -7.402 -7.137 -12.055 1 98.75 65 VAL B C 1
ATOM 1766 O O . VAL B 1 65 ? -7.547 -6.727 -10.898 1 98.75 65 VAL B O 1
ATOM 1769 N N . LYS B 1 66 ? -8.445 -7.414 -12.82 1 98.88 66 LYS B N 1
ATOM 1770 C CA . LYS B 1 66 ? -9.828 -7.254 -12.375 1 98.88 66 LYS B CA 1
ATOM 1771 C C . LYS B 1 66 ? -10.602 -8.562 -12.5 1 98.88 66 LYS B C 1
ATOM 1773 O O . LYS B 1 66 ? -10.461 -9.281 -13.492 1 98.88 66 LYS B O 1
ATOM 1778 N N . PHE B 1 67 ? -11.352 -8.883 -11.523 1 98.81 67 PHE B N 1
ATOM 1779 C CA . PHE B 1 67 ? -12.148 -10.102 -11.547 1 98.81 67 PHE B CA 1
ATOM 1780 C C . PHE B 1 67 ? -13.367 -9.977 -10.633 1 98.81 67 PHE B C 1
ATOM 1782 O O . PHE B 1 67 ? -13.383 -9.141 -9.727 1 98.81 67 PHE B O 1
ATOM 1789 N N . ASP B 1 68 ? -14.328 -10.781 -10.883 1 98.75 68 ASP B N 1
ATOM 1790 C CA . ASP B 1 68 ? -15.547 -10.812 -10.086 1 98.75 68 ASP B CA 1
ATOM 1791 C C . ASP B 1 68 ? -15.312 -11.516 -8.75 1 98.75 68 ASP B C 1
ATOM 1793 O O . ASP B 1 68 ? -14.57 -12.5 -8.68 1 98.75 68 ASP B O 1
ATOM 1797 N N . GLU B 1 69 ? -16.031 -11.016 -7.68 1 98.5 69 GLU B N 1
ATOM 1798 C CA . GLU B 1 69 ? -15.922 -11.609 -6.352 1 98.5 69 GLU B CA 1
ATOM 1799 C C . GLU B 1 69 ? -16.297 -13.086 -6.379 1 98.5 69 GLU B C 1
ATOM 1801 O O . GLU B 1 69 ? -15.836 -13.867 -5.543 1 98.5 69 GLU B O 1
ATOM 1806 N N . SER B 1 70 ? -17.094 -13.477 -7.336 1 98.44 70 SER B N 1
ATOM 1807 C CA . SER B 1 70 ? -17.547 -14.859 -7.438 1 98.44 70 SER B CA 1
ATOM 1808 C C . SER B 1 70 ? -16.406 -15.797 -7.797 1 98.44 70 SER B C 1
ATOM 1810 O O . SER B 1 70 ? -16.516 -17.016 -7.641 1 98.44 70 SER B O 1
ATOM 1812 N N . LEU B 1 71 ? -15.266 -15.258 -8.273 1 98.75 71 LEU B N 1
ATOM 1813 C CA . LEU B 1 71 ? -14.117 -16.078 -8.648 1 98.75 71 LEU B CA 1
ATOM 1814 C C . LEU B 1 71 ? -13.195 -16.297 -7.457 1 98.75 71 LEU B C 1
ATOM 1816 O O . LEU B 1 71 ? -12.172 -16.969 -7.578 1 98.75 71 LEU B O 1
ATOM 1820 N N . VAL B 1 72 ? -13.594 -15.742 -6.27 1 98.88 72 VAL B N 1
ATOM 1821 C CA . VAL B 1 72 ? -12.633 -15.641 -5.172 1 98.88 72 VAL B CA 1
ATOM 1822 C C . VAL B 1 72 ? -13.023 -16.594 -4.051 1 98.88 72 VAL B C 1
ATOM 1824 O O . VAL B 1 72 ? -14.18 -16.625 -3.619 1 98.88 72 VAL B O 1
ATOM 1827 N N . GLN B 1 73 ? -12.117 -17.422 -3.658 1 98.69 73 GLN B N 1
ATOM 1828 C CA . GLN B 1 73 ? -12.164 -18.062 -2.352 1 98.69 73 GLN B CA 1
ATOM 1829 C C . GLN B 1 73 ? -11.352 -17.297 -1.322 1 98.69 73 GLN B C 1
ATOM 1831 O O . GLN B 1 73 ? -10.211 -16.906 -1.59 1 98.69 73 GLN B O 1
ATOM 1836 N N . GLU B 1 74 ? -11.883 -17.062 -0.178 1 98.31 74 GLU B N 1
ATOM 1837 C CA . GLU B 1 74 ? -11.203 -16.297 0.854 1 98.31 74 GLU B CA 1
ATOM 1838 C C . GLU B 1 74 ? -10.641 -17.203 1.946 1 98.31 74 GLU B C 1
ATOM 1840 O O . GLU B 1 74 ? -11.336 -18.078 2.445 1 98.31 74 GLU B O 1
ATOM 1845 N N . LEU B 1 75 ? -9.43 -17.047 2.25 1 97.69 75 LEU B N 1
ATOM 1846 C CA . LEU B 1 75 ? -8.805 -17.656 3.418 1 97.69 75 LEU B CA 1
ATOM 1847 C C . LEU B 1 75 ? -8.539 -16.609 4.5 1 97.69 75 LEU B C 1
ATOM 1849 O O . LEU B 1 75 ? -7.652 -15.773 4.355 1 97.69 75 LEU B O 1
ATOM 1853 N N . ALA B 1 76 ? -9.266 -16.688 5.566 1 95.62 76 ALA B N 1
ATOM 1854 C CA . ALA B 1 76 ? -9.109 -15.766 6.684 1 95.62 76 ALA B CA 1
ATOM 1855 C C . ALA B 1 76 ? -7.891 -16.125 7.531 1 95.62 76 ALA B C 1
ATOM 1857 O O . ALA B 1 76 ? -7.594 -17.312 7.727 1 95.62 76 ALA B O 1
ATOM 1858 N N . ALA B 1 77 ? -7.316 -15.094 8.062 1 92.62 77 ALA B N 1
ATOM 1859 C CA . ALA B 1 77 ? -6.125 -15.297 8.883 1 92.62 77 ALA B CA 1
ATOM 1860 C C . ALA B 1 77 ? -6.418 -16.234 10.055 1 92.62 77 ALA B C 1
ATOM 1862 O O . ALA B 1 77 ? -5.566 -17.031 10.438 1 92.62 77 ALA B O 1
ATOM 1863 N N . ARG B 1 78 ? -7.605 -16.141 10.555 1 93.25 78 ARG B N 1
ATOM 1864 C CA . ARG B 1 78 ? -7.98 -16.922 11.727 1 93.25 78 ARG B CA 1
ATOM 1865 C C . ARG B 1 78 ? -8.008 -18.406 11.406 1 93.25 78 ARG B C 1
ATOM 1867 O O . ARG B 1 78 ? -7.945 -19.234 12.312 1 93.25 78 ARG B O 1
ATOM 1874 N N . ASN B 1 79 ? -8.07 -18.781 10.164 1 94.06 79 ASN B N 1
ATOM 1875 C CA . ASN B 1 79 ? -8.141 -20.188 9.742 1 94.06 79 ASN B CA 1
ATOM 1876 C C . ASN B 1 79 ? -6.77 -20.719 9.344 1 94.06 79 ASN B C 1
ATOM 1878 O O . ASN B 1 79 ? -6.652 -21.844 8.859 1 94.06 79 ASN B O 1
ATOM 1882 N N . LEU B 1 80 ? -5.746 -19.922 9.578 1 96.5 80 LEU B N 1
ATOM 1883 C CA . LEU B 1 80 ? -4.398 -20.297 9.188 1 96.5 80 LEU B CA 1
ATOM 1884 C C . LEU B 1 80 ? -3.596 -20.781 10.383 1 96.5 80 LEU B C 1
ATOM 1886 O O . LEU B 1 80 ? -3.92 -20.453 11.531 1 96.5 80 LEU B O 1
ATOM 1890 N N . PRO B 1 81 ? -2.582 -21.609 10.141 1 94.75 81 PRO B N 1
ATOM 1891 C CA . PRO B 1 81 ? -1.72 -22.016 11.25 1 94.75 81 PRO B CA 1
ATOM 1892 C C . PRO B 1 81 ? -1.071 -20.828 11.961 1 94.75 81 PRO B C 1
ATOM 1894 O O . PRO B 1 81 ? -0.89 -19.766 11.367 1 94.75 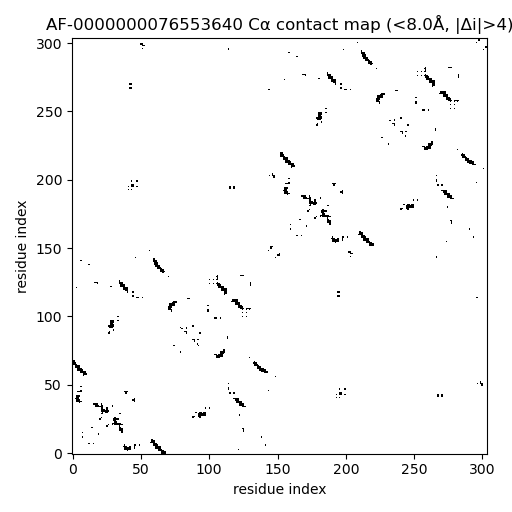81 PRO B O 1
ATOM 1897 N N . ARG B 1 82 ? -0.727 -20.906 13.25 1 90.44 82 ARG B N 1
ATOM 1898 C CA . ARG B 1 82 ? -0.19 -19.828 14.086 1 90.44 82 ARG B CA 1
ATOM 1899 C C . ARG B 1 82 ? 1.074 -19.234 13.477 1 90.44 82 ARG B C 1
ATOM 1901 O O . ARG B 1 82 ? 1.315 -18.031 13.578 1 90.44 82 ARG B O 1
ATOM 1908 N N . ASN B 1 83 ? 1.84 -20.016 12.648 1 92.31 83 ASN B N 1
ATOM 1909 C CA . ASN B 1 83 ? 3.115 -19.562 12.109 1 92.31 83 ASN B CA 1
ATOM 1910 C C . ASN B 1 83 ? 3.07 -19.453 10.586 1 92.31 83 ASN B C 1
ATOM 1912 O O . ASN B 1 83 ? 4.09 -19.609 9.914 1 92.31 83 ASN B O 1
ATOM 1916 N N . TRP B 1 84 ? 1.84 -19 10.18 1 96.25 84 TRP B N 1
ATOM 1917 C CA . TRP B 1 84 ? 1.664 -19 8.734 1 96.25 84 TRP B CA 1
ATOM 1918 C C . TRP B 1 84 ? 2.492 -17.891 8.086 1 96.25 84 TRP B C 1
ATOM 1920 O O . TRP B 1 84 ? 2.83 -17.984 6.902 1 96.25 84 TRP B O 1
ATOM 1930 N N . ASP B 1 85 ? 2.818 -16.859 8.891 1 94.25 85 ASP B N 1
ATOM 1931 C CA . ASP B 1 85 ? 3.43 -15.664 8.32 1 94.25 85 ASP B CA 1
ATOM 1932 C C . ASP B 1 85 ? 4.922 -15.602 8.641 1 94.25 85 ASP B C 1
ATOM 1934 O O . ASP B 1 85 ? 5.547 -14.547 8.516 1 94.25 85 ASP B O 1
ATOM 1938 N N . VAL B 1 86 ? 5.504 -16.734 9.047 1 92.81 86 VAL B N 1
ATOM 1939 C CA . VAL B 1 86 ? 6.93 -16.75 9.367 1 92.81 86 VAL B CA 1
ATOM 1940 C C . VAL B 1 86 ? 7.746 -16.672 8.078 1 92.81 86 VAL B C 1
ATOM 1942 O O . VAL B 1 86 ? 7.238 -16.984 6.996 1 92.81 86 VAL B O 1
ATOM 1945 N N . GLU B 1 87 ? 8.992 -16.188 8.133 1 91 87 GLU B N 1
ATOM 1946 C CA . GLU B 1 87 ? 9.945 -16.109 7.027 1 91 87 GLU B CA 1
ATOM 1947 C C . GLU B 1 87 ? 11.172 -16.984 7.297 1 91 87 GLU B C 1
ATOM 1949 O O . GLU B 1 87 ? 11.781 -16.891 8.367 1 91 87 GLU B O 1
ATOM 1954 N N . PRO B 1 88 ? 11.602 -17.875 6.449 1 90.75 88 PRO B N 1
ATOM 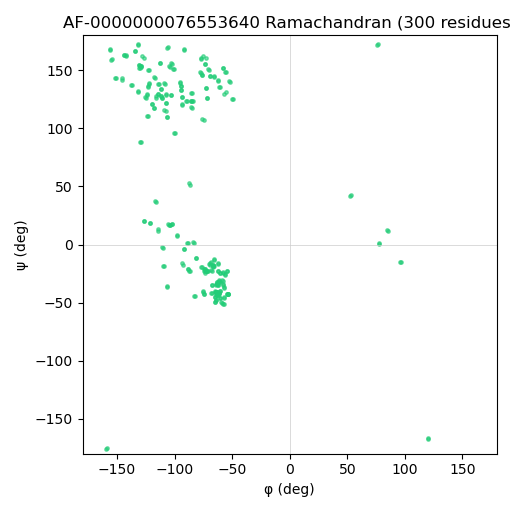1955 C CA . PRO B 1 88 ? 10.922 -18.156 5.18 1 90.75 88 PRO B CA 1
ATOM 1956 C C . PRO B 1 88 ? 9.617 -18.922 5.359 1 90.75 88 PRO B C 1
ATOM 1958 O O . PRO B 1 88 ? 9.383 -19.5 6.426 1 90.75 88 PRO B O 1
ATOM 1961 N N . PRO B 1 89 ? 8.75 -18.859 4.312 1 92.44 89 PRO B N 1
ATOM 1962 C CA . PRO B 1 89 ? 7.477 -19.578 4.418 1 92.44 89 PRO B CA 1
ATOM 1963 C C . PRO B 1 89 ? 7.656 -21.062 4.734 1 92.44 89 PRO B C 1
ATOM 1965 O O . PRO B 1 89 ? 8.625 -21.688 4.289 1 92.44 89 PRO B O 1
ATOM 1968 N N . THR B 1 90 ? 6.648 -21.578 5.465 1 89.62 90 THR B N 1
ATOM 1969 C CA . THR B 1 90 ? 6.648 -22.984 5.82 1 89.62 90 THR B CA 1
ATOM 1970 C C . THR B 1 90 ? 5.891 -23.812 4.777 1 89.62 90 THR B C 1
ATOM 1972 O O . THR B 1 90 ? 5.129 -23.266 3.982 1 89.62 90 THR B O 1
ATOM 1975 N N . GLY B 1 91 ? 6.09 -25.094 4.93 1 95.06 91 GLY B N 1
ATOM 1976 C CA . GLY B 1 91 ? 5.379 -26.016 4.059 1 95.06 91 GLY B CA 1
ATOM 1977 C C . GLY B 1 91 ? 3.877 -26.016 4.285 1 95.06 91 GLY B C 1
ATOM 1978 O O . GLY B 1 91 ? 3.105 -26.328 3.375 1 95.06 91 GLY B O 1
ATOM 1979 N N . ASP B 1 92 ? 3.477 -25.516 5.441 1 96.31 92 ASP B N 1
ATOM 1980 C CA . ASP B 1 92 ? 2.057 -25.516 5.777 1 96.31 92 ASP B CA 1
ATOM 1981 C C . ASP B 1 92 ? 1.268 -24.609 4.832 1 96.31 92 ASP B C 1
ATOM 1983 O O . ASP B 1 92 ? 0.23 -25.016 4.301 1 96.31 92 ASP B O 1
ATOM 1987 N N . THR B 1 93 ? 1.731 -23.406 4.637 1 97.94 93 THR B N 1
ATOM 1988 C CA . THR B 1 93 ? 1.022 -22.516 3.734 1 97.94 93 THR B CA 1
ATOM 1989 C C . THR B 1 93 ? 1.117 -23 2.293 1 97.94 93 THR B C 1
ATOM 1991 O O . THR B 1 93 ? 0.158 -22.891 1.527 1 97.94 93 THR B O 1
ATOM 1994 N N . GLN B 1 94 ? 2.258 -23.578 1.969 1 98.12 94 GLN B N 1
ATOM 1995 C CA . GLN B 1 94 ? 2.418 -24.109 0.62 1 98.12 94 GLN B CA 1
ATOM 1996 C C . GLN B 1 94 ? 1.433 -25.25 0.358 1 98.12 94 GLN B C 1
ATOM 1998 O O . GLN B 1 94 ? 0.848 -25.328 -0.724 1 98.12 94 GLN B O 1
ATOM 2003 N N . GLU B 1 95 ? 1.301 -26.062 1.376 1 98 95 GLU B N 1
ATOM 2004 C CA . GLU B 1 95 ? 0.356 -27.156 1.246 1 98 95 GLU B CA 1
ATOM 2005 C C . GLU B 1 95 ? -1.065 -26.656 1.028 1 98 95 GLU B C 1
ATOM 2007 O O . GLU B 1 95 ? -1.812 -27.203 0.216 1 98 95 GLU B O 1
ATOM 2012 N N . ILE B 1 96 ? -1.463 -25.656 1.723 1 98.19 96 ILE B N 1
ATOM 2013 C CA . ILE B 1 96 ? -2.781 -25.047 1.579 1 98.19 96 ILE B CA 1
ATOM 2014 C C . ILE B 1 96 ? -2.963 -24.531 0.151 1 98.19 96 ILE B C 1
ATOM 2016 O O . ILE B 1 96 ? -3.963 -24.844 -0.502 1 98.19 96 ILE B O 1
ATOM 2020 N N . GLY B 1 97 ? -1.976 -23.766 -0.346 1 98.56 97 GLY B N 1
ATOM 2021 C CA . GLY B 1 97 ? -2.053 -23.25 -1.7 1 98.56 97 GLY B CA 1
ATOM 2022 C C . GLY B 1 97 ? -2.025 -24.328 -2.764 1 98.56 97 GLY B C 1
ATOM 2023 O O . GLY B 1 97 ? -2.779 -24.266 -3.736 1 98.56 97 GLY B O 1
ATOM 2024 N N . ASP B 1 98 ? -1.163 -25.344 -2.551 1 98.69 98 ASP B N 1
ATOM 2025 C CA . ASP B 1 98 ? -1.09 -26.453 -3.49 1 98.69 98 ASP B CA 1
ATOM 2026 C C . ASP B 1 98 ? -2.434 -27.172 -3.594 1 98.69 98 ASP B C 1
ATOM 2028 O O . ASP B 1 98 ? -2.887 -27.5 -4.695 1 98.69 98 ASP B O 1
ATOM 2032 N N . ASN B 1 99 ? -3.006 -27.422 -2.457 1 98.44 99 ASN B N 1
ATOM 2033 C CA . ASN B 1 99 ? -4.297 -28.109 -2.436 1 98.44 99 ASN B CA 1
ATOM 2034 C C . ASN B 1 99 ? -5.375 -27.281 -3.131 1 98.44 99 ASN B C 1
ATOM 2036 O O . ASN B 1 99 ? -6.234 -27.828 -3.824 1 98.44 99 ASN B O 1
ATOM 2040 N N . TRP B 1 100 ? -5.406 -26 -2.871 1 98.75 100 TRP B N 1
ATOM 2041 C CA . TRP B 1 100 ? -6.344 -25.094 -3.535 1 98.75 100 TRP B CA 1
ATOM 2042 C C . TRP B 1 100 ? -6.18 -25.156 -5.051 1 98.75 100 TRP B C 1
ATOM 2044 O O . TRP B 1 100 ? -7.168 -25.25 -5.785 1 98.75 100 TRP B O 1
ATOM 2054 N N . VAL B 1 101 ? -4.871 -25.125 -5.539 1 98.69 101 VAL B N 1
ATOM 2055 C CA . VAL B 1 101 ? -4.594 -25.172 -6.969 1 98.69 101 VAL B CA 1
ATOM 2056 C C . VAL B 1 101 ? -5.066 -26.5 -7.543 1 98.69 101 VAL B C 1
ATOM 2058 O O . VAL B 1 101 ? -5.762 -26.531 -8.562 1 98.69 101 VAL B O 1
ATOM 2061 N N . MET B 1 102 ? -4.691 -27.562 -6.855 1 98 102 MET B N 1
ATOM 2062 C CA . MET B 1 102 ? -5.039 -28.906 -7.316 1 98 102 MET B CA 1
ATOM 2063 C C . MET B 1 102 ? -6.551 -29.109 -7.309 1 98 102 MET B C 1
ATOM 2065 O O . MET B 1 102 ? -7.105 -29.719 -8.234 1 98 102 MET B O 1
ATOM 2069 N N . GLY B 1 103 ? -7.137 -28.594 -6.277 1 98 103 GLY B N 1
ATOM 2070 C CA . GLY B 1 103 ? -8.57 -28.75 -6.137 1 98 103 GLY B CA 1
ATOM 2071 C C . GLY B 1 103 ? -9.367 -27.859 -7.07 1 98 103 GLY B C 1
ATOM 2072 O O . GLY B 1 103 ? -10.547 -28.094 -7.316 1 98 103 GLY B O 1
ATOM 2073 N N . ALA B 1 104 ? -8.766 -26.797 -7.555 1 98 104 ALA B N 1
ATOM 2074 C CA . ALA B 1 104 ? -9.352 -25.875 -8.516 1 98 104 ALA B CA 1
ATOM 2075 C C . ALA B 1 104 ? -10.711 -25.375 -8.039 1 98 104 ALA B C 1
ATOM 2077 O O . ALA B 1 104 ? -11.68 -25.359 -8.805 1 98 104 ALA B O 1
ATOM 2078 N N . SER B 1 105 ? -10.82 -25.062 -6.77 1 97.75 105 SER B N 1
ATOM 2079 C CA . SER B 1 105 ? -12.094 -24.641 -6.191 1 97.75 105 SER B CA 1
ATOM 2080 C C . SER B 1 105 ? -12.453 -23.219 -6.629 1 97.75 105 SER B C 1
ATOM 2082 O O . SER B 1 105 ? -13.625 -22.844 -6.602 1 97.75 105 SER B O 1
ATOM 2084 N N . SER B 1 106 ? -11.539 -22.406 -7.012 1 98.81 106 SER B N 1
ATOM 2085 C CA . SER B 1 106 ? -11.711 -21.047 -7.512 1 98.81 106 SER B CA 1
ATOM 2086 C C . SER B 1 106 ? -10.531 -20.625 -8.375 1 98.81 106 SER B C 1
ATOM 2088 O O . SER B 1 106 ? -9.5 -21.297 -8.398 1 98.81 106 SER B O 1
ATOM 2090 N N . ALA B 1 107 ? -10.672 -19.531 -9.078 1 98.88 107 ALA B N 1
ATOM 2091 C CA . ALA B 1 107 ? -9.594 -19.016 -9.914 1 98.88 107 ALA B CA 1
ATOM 2092 C C . ALA B 1 107 ? -8.664 -18.109 -9.109 1 98.88 107 ALA B C 1
ATOM 2094 O O . ALA B 1 107 ? -7.512 -17.891 -9.492 1 98.88 107 ALA B O 1
ATOM 2095 N N . VAL B 1 108 ? -9.227 -17.578 -8.008 1 98.94 108 VAL B N 1
ATOM 2096 C CA . VAL B 1 108 ? -8.492 -16.625 -7.191 1 98.94 108 VAL B CA 1
ATOM 2097 C C . VAL B 1 108 ? -8.594 -17.016 -5.723 1 98.94 108 VAL B C 1
ATOM 2099 O O . VAL B 1 108 ? -9.672 -17.359 -5.238 1 98.94 108 VAL B O 1
ATOM 2102 N N . LEU B 1 109 ? -7.488 -17.031 -5.051 1 98.88 109 LEU B N 1
ATOM 2103 C CA . LEU B 1 109 ? -7.426 -17.234 -3.605 1 98.88 109 LEU B CA 1
ATOM 2104 C C . LEU B 1 109 ? -7.039 -15.945 -2.895 1 98.88 109 LEU B C 1
ATOM 2106 O O . LEU B 1 109 ? -5.965 -15.391 -3.145 1 98.88 109 LEU B O 1
ATOM 2110 N N . SER B 1 110 ? -7.934 -15.414 -2.09 1 98.88 110 SER B N 1
ATOM 2111 C CA . SER B 1 110 ? -7.672 -14.242 -1.267 1 98.88 110 SER B CA 1
ATOM 2112 C C . SER B 1 110 ? -7.023 -14.625 0.059 1 98.88 110 SER B C 1
ATOM 2114 O O . SER B 1 110 ? -7.594 -15.398 0.833 1 98.88 110 SER B O 1
ATOM 2116 N N . VAL B 1 111 ? -5.824 -14.164 0.326 1 98.81 111 VAL B N 1
ATOM 2117 C CA . VAL B 1 111 ? -5.062 -14.539 1.515 1 98.81 111 VAL B CA 1
ATOM 2118 C C . VAL B 1 111 ? -4.543 -13.281 2.209 1 98.81 111 VAL B C 1
ATOM 2120 O O . VAL B 1 111 ? -4.383 -12.234 1.573 1 98.81 111 VAL B O 1
ATOM 2123 N N . PRO B 1 112 ? -4.297 -13.328 3.547 1 98.38 112 PRO B N 1
ATOM 2124 C CA . PRO B 1 112 ? -3.65 -12.172 4.176 1 98.38 112 PRO B CA 1
ATOM 2125 C C . PRO B 1 112 ? -2.217 -11.969 3.693 1 98.38 112 PRO B C 1
ATOM 2127 O O . PRO B 1 112 ? -1.52 -12.938 3.383 1 98.38 112 PRO B O 1
ATOM 2130 N N . SER B 1 113 ? -1.825 -10.688 3.582 1 97.94 113 SER B N 1
ATOM 2131 C CA . SER B 1 113 ? -0.421 -10.375 3.342 1 97.94 113 SER B CA 1
ATOM 2132 C C . SER B 1 113 ? 0.421 -10.609 4.59 1 97.94 113 SER B C 1
ATOM 2134 O O . SER B 1 113 ? 0.033 -10.211 5.691 1 97.94 113 SER B O 1
ATOM 2136 N N . ALA B 1 114 ? 1.566 -11.25 4.41 1 95.94 114 ALA B N 1
ATOM 2137 C CA . ALA B 1 114 ? 2.479 -11.406 5.539 1 95.94 114 ALA B CA 1
ATOM 2138 C C . ALA B 1 114 ? 3.178 -10.094 5.867 1 95.94 114 ALA B C 1
ATOM 2140 O O . ALA B 1 114 ? 3.729 -9.93 6.961 1 95.94 114 ALA B O 1
ATOM 2141 N N . VAL B 1 115 ? 3.248 -9.148 4.906 1 95.5 115 VAL B N 1
ATOM 2142 C CA . VAL B 1 115 ? 3.906 -7.855 5.062 1 95.5 115 VAL B CA 1
ATOM 2143 C C . VAL B 1 115 ? 2.963 -6.875 5.762 1 95.5 115 VAL B C 1
ATOM 2145 O O . VAL B 1 115 ? 3.383 -6.125 6.645 1 95.5 115 VAL B O 1
ATOM 2148 N N . VAL B 1 116 ? 1.697 -6.836 5.367 1 96.56 116 VAL B N 1
ATOM 2149 C CA . VAL B 1 116 ? 0.615 -6.059 5.961 1 96.56 116 VAL B CA 1
ATOM 2150 C C . VAL B 1 116 ? -0.59 -6.961 6.219 1 96.56 116 VAL B C 1
ATOM 2152 O O . VAL B 1 116 ? -1.512 -7.023 5.398 1 96.56 116 VAL B O 1
ATOM 2155 N N . PRO B 1 117 ? -0.697 -7.613 7.344 1 95.06 117 PRO B N 1
ATOM 2156 C CA . PRO B 1 117 ? -1.642 -8.703 7.578 1 95.06 117 PRO B CA 1
ATOM 2157 C C . PRO B 1 117 ? -3.098 -8.266 7.453 1 95.06 117 PRO B C 1
ATOM 2159 O O . PRO B 1 117 ? -3.979 -9.094 7.207 1 95.06 117 PRO B O 1
ATOM 2162 N N . GLU B 1 118 ? -3.332 -6.984 7.625 1 95.88 118 GLU B N 1
ATOM 2163 C CA . GLU B 1 118 ? -4.699 -6.48 7.551 1 95.88 118 GLU B CA 1
ATOM 2164 C C . GLU B 1 118 ? -5.133 -6.273 6.102 1 95.88 118 GLU B C 1
ATOM 2166 O O . GLU B 1 118 ? -6.312 -6.051 5.824 1 95.88 118 GLU B O 1
ATOM 2171 N N . GLU B 1 119 ? -4.23 -6.328 5.152 1 97.94 119 GLU B N 1
ATOM 2172 C CA . GLU B 1 119 ? -4.527 -6.238 3.725 1 97.94 119 GLU B CA 1
ATOM 2173 C C . GLU B 1 119 ? -4.387 -7.598 3.045 1 97.94 119 GLU B C 1
ATOM 2175 O O . GLU B 1 119 ? -3.92 -8.562 3.658 1 97.94 119 GLU B O 1
ATOM 2180 N N . ARG B 1 120 ? -4.84 -7.691 1.791 1 98.69 120 ARG B N 1
ATOM 2181 C CA . ARG B 1 120 ? -4.973 -8.992 1.151 1 98.69 120 ARG B CA 1
ATOM 2182 C C . ARG B 1 120 ? -4.059 -9.109 -0.062 1 98.69 120 ARG B C 1
ATOM 2184 O O . ARG B 1 120 ? -3.904 -8.148 -0.821 1 98.69 120 ARG B O 1
ATOM 2191 N N . ASN B 1 121 ? -3.531 -10.281 -0.243 1 98.75 121 ASN B N 1
ATOM 2192 C CA . ASN B 1 121 ? -3.012 -10.727 -1.531 1 98.75 121 ASN B CA 1
ATOM 2193 C C . ASN B 1 121 ? -3.998 -11.648 -2.246 1 98.75 121 ASN B C 1
ATOM 2195 O O . ASN B 1 121 ? -4.789 -12.336 -1.601 1 98.75 121 ASN B O 1
ATOM 2199 N N . TYR B 1 122 ? -3.945 -11.633 -3.537 1 98.94 122 TYR B N 1
ATOM 2200 C CA . TYR B 1 122 ? -4.738 -12.531 -4.375 1 98.94 122 TYR B CA 1
ATOM 2201 C C . TYR B 1 122 ? -3.842 -13.438 -5.207 1 98.94 122 TYR B C 1
ATOM 2203 O O . TYR B 1 122 ? -3.043 -12.953 -6.016 1 98.94 122 TYR B O 1
ATOM 2211 N N . ILE B 1 123 ? -3.979 -14.68 -4.945 1 98.94 123 ILE B N 1
ATOM 2212 C CA . ILE B 1 123 ? -3.25 -15.688 -5.707 1 98.94 123 ILE B CA 1
ATOM 2213 C C . ILE B 1 123 ? -4.113 -16.188 -6.867 1 98.94 123 ILE B C 1
ATOM 2215 O O . ILE B 1 123 ? -5.227 -16.672 -6.656 1 98.94 123 ILE B O 1
ATOM 2219 N N . LEU B 1 124 ? -3.631 -16.016 -8.07 1 98.94 124 LEU B N 1
ATOM 2220 C CA . LEU B 1 124 ? -4.363 -16.469 -9.25 1 98.94 124 LEU B CA 1
ATOM 2221 C C . LEU B 1 124 ? -3.896 -17.859 -9.688 1 98.94 124 LEU B C 1
ATOM 2223 O O . LEU B 1 124 ? -2.701 -18.156 -9.648 1 98.94 124 LEU B O 1
ATOM 2227 N N . ASN B 1 125 ? -4.801 -18.656 -10.062 1 98.88 125 ASN B N 1
ATOM 2228 C CA . ASN B 1 125 ? -4.539 -19.969 -10.641 1 98.88 125 ASN B CA 1
ATOM 2229 C C . ASN B 1 125 ? -4.648 -19.938 -12.164 1 98.88 125 ASN B C 1
ATOM 2231 O O . ASN B 1 125 ? -5.738 -20.109 -12.711 1 98.88 125 ASN B O 1
ATOM 2235 N N . PRO B 1 126 ? -3.518 -19.781 -12.859 1 98.5 126 PRO B N 1
ATOM 2236 C CA . PRO B 1 126 ? -3.59 -19.625 -14.312 1 98.5 126 PRO B CA 1
ATOM 2237 C C . PRO B 1 126 ? -4.113 -20.875 -15.023 1 98.5 126 PRO B C 1
ATOM 2239 O O . PRO B 1 126 ? -4.504 -20.812 -16.188 1 98.5 126 PRO B O 1
ATOM 2242 N N . ARG B 1 127 ? -4.184 -21.969 -14.336 1 97.25 127 ARG B N 1
ATOM 2243 C CA . ARG B 1 127 ? -4.641 -23.203 -14.945 1 97.25 127 ARG B CA 1
ATOM 2244 C C . ARG B 1 127 ? -6.137 -23.406 -14.727 1 97.25 127 ARG B C 1
ATOM 2246 O O . ARG B 1 127 ? -6.746 -24.297 -15.32 1 97.25 127 ARG B O 1
ATOM 2253 N N . HIS B 1 128 ? -6.699 -22.703 -13.836 1 98.69 128 HIS B N 1
ATOM 2254 C CA . HIS B 1 128 ? -8.133 -22.797 -13.609 1 98.69 128 HIS B CA 1
ATOM 2255 C C . HIS B 1 128 ? -8.914 -22.359 -14.852 1 98.69 128 HIS B C 1
ATOM 2257 O O . HIS B 1 128 ? -8.555 -21.375 -15.5 1 98.69 128 HIS B O 1
ATOM 2263 N N . PRO B 1 129 ? -9.984 -22.984 -15.18 1 98.38 129 PRO B N 1
ATOM 2264 C CA . PRO B 1 129 ? -10.766 -22.625 -16.375 1 98.38 129 PRO B CA 1
ATOM 2265 C C . PRO B 1 129 ? -11.305 -21.203 -16.312 1 98.38 129 PRO B C 1
ATOM 2267 O O . PRO B 1 129 ? -11.43 -20.547 -17.344 1 98.38 129 PRO B O 1
ATOM 2270 N N . ASP B 1 130 ? -11.602 -20.703 -15.156 1 98.69 130 ASP B N 1
ATOM 2271 C CA . ASP B 1 130 ? -12.211 -19.391 -15.008 1 98.69 130 ASP B CA 1
ATOM 2272 C C . ASP B 1 130 ? -11.156 -18.297 -15.031 1 98.69 130 ASP B C 1
ATOM 2274 O O . ASP B 1 130 ? -11.492 -17.109 -14.953 1 98.69 130 ASP B O 1
ATOM 2278 N N . PHE B 1 131 ? -9.883 -18.766 -15.227 1 98.75 131 PHE B N 1
ATOM 2279 C CA . PHE B 1 131 ? -8.836 -17.75 -15.352 1 98.75 131 PHE B CA 1
ATOM 2280 C C . PHE B 1 131 ? -9.133 -16.828 -16.516 1 98.75 131 PHE B C 1
ATOM 2282 O O . PHE B 1 131 ? -8.812 -15.633 -16.469 1 98.75 131 PHE B O 1
ATOM 2289 N N . LYS B 1 132 ? -9.75 -17.328 -17.484 1 98.12 132 LYS B N 1
ATOM 2290 C CA . LYS B 1 132 ? -10.07 -16.578 -18.688 1 98.12 132 LYS B CA 1
ATOM 2291 C C . LYS B 1 132 ? -10.992 -15.406 -18.391 1 98.12 132 LYS B C 1
ATOM 2293 O O . LYS B 1 132 ? -11.141 -14.492 -19.203 1 98.12 132 LYS B O 1
ATOM 2298 N N . HIS B 1 133 ? -11.617 -15.406 -17.234 1 98.5 133 HIS B N 1
ATOM 2299 C CA . HIS B 1 133 ? -12.547 -14.344 -16.859 1 98.5 133 HIS B CA 1
ATOM 2300 C C . HIS B 1 133 ? -11.844 -13.234 -16.094 1 98.5 133 HIS B C 1
ATOM 2302 O O . HIS B 1 133 ? -12.469 -12.234 -15.734 1 98.5 133 HIS B O 1
ATOM 2308 N N . ILE B 1 134 ? -10.586 -13.414 -15.828 1 98.62 134 ILE B N 1
ATOM 2309 C CA . ILE B 1 134 ? -9.781 -12.375 -15.195 1 98.62 134 ILE B CA 1
ATOM 2310 C C . ILE B 1 134 ? -9.258 -11.406 -16.25 1 98.62 134 ILE B C 1
ATOM 2312 O O . ILE B 1 134 ? -8.609 -11.82 -17.219 1 98.62 134 ILE B O 1
ATOM 2316 N N . LYS B 1 135 ? -9.555 -10.133 -16.094 1 98.69 135 LYS B N 1
ATOM 2317 C CA . LYS B 1 135 ? -9.094 -9.109 -17.031 1 98.69 135 LYS B CA 1
ATOM 2318 C C . LYS B 1 135 ? -7.738 -8.547 -16.594 1 98.69 135 LYS B C 1
ATOM 2320 O O . LYS B 1 135 ? -7.582 -8.078 -15.469 1 98.69 135 LYS B O 1
ATOM 2325 N N . ILE B 1 136 ? -6.84 -8.656 -17.484 1 98.56 136 ILE B N 1
ATOM 2326 C CA . ILE B 1 136 ? -5.484 -8.18 -17.234 1 98.56 136 ILE B CA 1
ATOM 2327 C C . ILE B 1 136 ? -5.191 -6.965 -18.109 1 98.56 136 ILE B C 1
ATOM 2329 O O . ILE B 1 136 ? -5.418 -6.996 -19.312 1 98.56 136 ILE B O 1
ATOM 2333 N N . ASP B 1 137 ? -4.746 -5.906 -17.484 1 98.25 137 ASP B N 1
ATOM 2334 C CA . ASP B 1 137 ? -4.363 -4.688 -18.188 1 98.25 137 ASP B CA 1
ATOM 2335 C C . ASP B 1 137 ? -2.916 -4.309 -17.891 1 98.25 137 ASP B C 1
ATOM 2337 O O . ASP B 1 137 ? -2.436 -4.5 -16.781 1 98.25 137 ASP B O 1
ATOM 2341 N N . GLY B 1 138 ? -2.281 -3.643 -18.906 1 96.56 138 GLY B N 1
ATOM 2342 C CA . GLY B 1 138 ? -0.882 -3.26 -18.812 1 96.56 138 GLY B CA 1
ATOM 2343 C C . GLY B 1 138 ? -0.022 -3.873 -19.906 1 96.56 138 GLY B C 1
ATOM 2344 O O . GLY B 1 138 ? -0.542 -4.398 -20.891 1 96.56 138 GLY B O 1
ATOM 2345 N N . PRO B 1 139 ? 1.188 -3.783 -19.719 1 97.12 139 PRO B N 1
ATOM 2346 C CA . PRO B 1 139 ? 1.934 -3.227 -18.594 1 97.12 139 PRO B CA 1
ATOM 2347 C C . PRO B 1 139 ? 1.836 -1.704 -18.516 1 97.12 139 PRO B C 1
ATOM 2349 O O . PRO B 1 139 ? 1.621 -1.042 -19.531 1 97.12 139 PRO B O 1
ATOM 2352 N N . PHE B 1 140 ? 1.929 -1.186 -17.297 1 96.56 140 PHE B N 1
ATOM 2353 C CA . PHE B 1 140 ? 2.084 0.23 -16.984 1 96.56 140 PHE B CA 1
ATOM 2354 C C . PHE B 1 140 ? 3.453 0.504 -16.375 1 96.56 140 PHE B C 1
ATOM 2356 O O . PHE B 1 140 ? 4.082 -0.398 -15.812 1 96.56 140 PHE B O 1
ATOM 2363 N N . PRO B 1 141 ? 3.92 1.761 -16.5 1 93.81 141 PRO B N 1
ATOM 2364 C CA . PRO B 1 141 ? 5.164 2.096 -15.805 1 93.81 141 PRO B CA 1
ATOM 2365 C C . PRO B 1 141 ? 5.062 1.921 -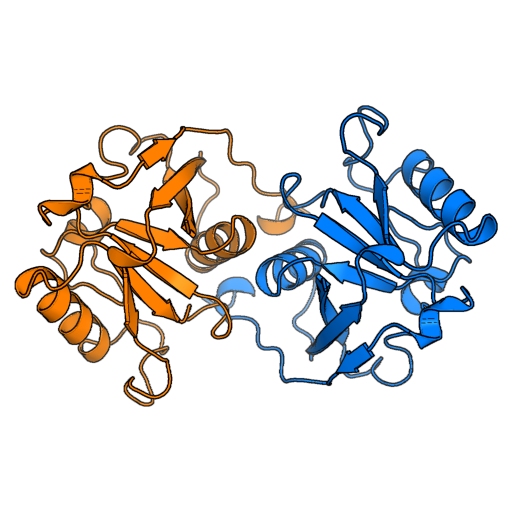14.289 1 93.81 141 PRO B C 1
ATOM 2367 O O . PRO B 1 141 ? 4.016 2.203 -13.703 1 93.81 141 PRO B O 1
ATOM 2370 N N . CYS B 1 142 ? 6.074 1.333 -13.75 1 93.44 142 CYS B N 1
ATOM 2371 C CA . CYS B 1 142 ? 6.188 1.163 -12.305 1 93.44 142 CYS B CA 1
ATOM 2372 C C . CYS B 1 142 ? 7.484 1.77 -11.781 1 93.44 142 CYS B C 1
ATOM 2374 O O . CYS B 1 142 ? 8.57 1.267 -12.07 1 93.44 142 CYS B O 1
ATOM 2376 N N . TYR B 1 143 ? 7.305 2.855 -11.047 1 88.75 143 TYR B N 1
ATOM 2377 C CA . TYR B 1 143 ? 8.484 3.541 -10.531 1 88.75 143 TYR B CA 1
ATOM 2378 C C . TYR B 1 143 ? 8.539 3.467 -9.016 1 88.75 143 TYR B C 1
ATOM 2380 O O . TYR B 1 143 ? 7.523 3.666 -8.344 1 88.75 143 TYR B O 1
ATOM 2388 N N . PHE B 1 144 ? 9.68 3.057 -8.539 1 90.06 144 PHE B N 1
ATOM 2389 C CA . PHE B 1 144 ? 9.93 3.117 -7.105 1 90.06 144 PHE B CA 1
ATOM 2390 C C . PHE B 1 144 ? 10.633 4.418 -6.734 1 90.06 144 PHE B C 1
ATOM 2392 O O . PHE B 1 144 ? 11.633 4.789 -7.348 1 90.06 144 PHE B O 1
ATOM 2399 N N . ASP B 1 145 ? 10.023 5.113 -5.75 1 89.38 145 ASP B N 1
ATOM 2400 C CA . ASP B 1 145 ? 10.711 6.285 -5.215 1 89.38 145 ASP B CA 1
ATOM 2401 C C . ASP B 1 145 ? 12.156 5.961 -4.844 1 89.38 145 ASP B C 1
ATOM 2403 O O . ASP B 1 145 ? 12.414 5 -4.117 1 89.38 145 ASP B O 1
ATOM 2407 N N . PRO B 1 146 ? 13.141 6.711 -5.383 1 86.75 146 PRO B N 1
ATOM 2408 C CA . PRO B 1 146 ? 14.547 6.398 -5.129 1 86.75 146 PRO B CA 1
ATOM 2409 C C . PRO B 1 146 ? 14.875 6.328 -3.641 1 86.75 146 PRO B C 1
ATOM 2411 O O . PRO B 1 146 ? 15.805 5.613 -3.242 1 86.75 146 PRO B O 1
ATOM 2414 N N . ARG B 1 147 ? 14.141 6.93 -2.803 1 85.31 147 ARG B N 1
ATOM 2415 C CA . ARG B 1 147 ? 14.383 6.953 -1.364 1 85.31 147 ARG B CA 1
ATOM 2416 C C . ARG B 1 147 ? 14.102 5.594 -0.738 1 85.31 147 ARG B C 1
ATOM 2418 O O . ARG B 1 147 ? 14.594 5.293 0.353 1 85.31 147 ARG B O 1
ATOM 2425 N N . LEU B 1 148 ? 13.266 4.816 -1.463 1 84.88 148 LEU B N 1
ATOM 2426 C CA . LEU B 1 148 ? 12.961 3.477 -0.979 1 84.88 148 LEU B CA 1
ATOM 2427 C C . LEU B 1 148 ? 14.117 2.523 -1.244 1 84.88 148 LEU B C 1
ATOM 2429 O O . LEU B 1 148 ? 14.195 1.446 -0.649 1 84.88 148 LEU B O 1
ATOM 2433 N N . LEU B 1 149 ? 14.977 2.932 -2.189 1 77.06 149 LEU B N 1
ATOM 2434 C CA . LEU B 1 149 ? 16.047 2.053 -2.656 1 77.06 149 LEU B CA 1
ATOM 2435 C C . LEU B 1 149 ? 17.375 2.443 -2.033 1 77.06 149 LEU B C 1
ATOM 2437 O O . LEU B 1 149 ? 18.422 1.897 -2.398 1 77.06 149 LEU B O 1
ATOM 2441 N N . GLY B 1 150 ? 17.375 3.203 -0.952 1 67.69 150 GLY B N 1
ATOM 2442 C CA . GLY B 1 150 ? 18.594 3.594 -0.266 1 67.69 150 GLY B CA 1
ATOM 2443 C C . GLY B 1 150 ? 19.344 4.707 -0.972 1 67.69 150 GLY B C 1
ATOM 2444 O O . GLY B 1 150 ? 20.484 5 -0.63 1 67.69 150 GLY B O 1
ATOM 2445 N N . GLU B 1 151 ? 18.828 5.16 -2.033 1 60.56 151 GLU B N 1
ATOM 2446 C CA . GLU B 1 151 ? 19.484 6.25 -2.75 1 60.56 151 GLU B CA 1
ATOM 2447 C C . GLU B 1 151 ? 19.031 7.609 -2.219 1 60.56 151 GLU B C 1
ATOM 2449 O O . GLU B 1 151 ? 18.141 8.242 -2.791 1 60.56 151 GLU B O 1
ATOM 2454 N N . LYS B 1 152 ? 19.125 7.812 -0.906 1 50.47 152 LYS B N 1
ATOM 2455 C CA . LYS B 1 152 ? 18.656 9.062 -0.317 1 50.47 152 LYS B CA 1
ATOM 2456 C C . LYS B 1 152 ? 19.609 10.211 -0.629 1 50.47 152 LYS B C 1
ATOM 2458 O O . LYS B 1 152 ? 20.812 10 -0.752 1 50.47 152 LYS B O 1
#

InterPro domains:
  IPR014914 RES domain [PF08808] (4-142)
  IPR014914 RES domain [SM00953] (16-138)

Nearest PDB structures (foldseek):
  6d0i-assembly2_C  TM=9.023E-01  e=2.274E-16  Sphingobium sp. YBL2
  6d0h-assembly2_C  TM=9.028E-01  e=2.274E-16  Sphingobium sp. YBL2
  8gug-assembly1_A-2  TM=8.702E-01  e=4.888E-15  Vibrio parahaemolyticus RIMD 2210633
  6gw6-assembly1_D  TM=7.894E-01  e=2.258E-12  Pseudomonas putida KT2440
  5lx6-assembly2_B  TM=4.594E-01  e=3.687E+00  Homo sapiens

Foldseek 3Di:
DAKWKAKDFPVCVVCQAVQVVCLCPNALQADNNARKHKIWRDPVVNVLVCLVVDDDDGFMWMKMKDADPVQEDEDAPVNADPCSLPPPHDVRNNVNNHCCLVVLPGQWYWAADSRHRVTTMIMGRCPRPCVVRMDMDDGDGDDDDVVSVVND/DAKWKAKDFPVCVVCQAVQVVCLCPNALQADNNARKHKIWRDPVVNVLVCLVVDDDDGFMWMKMKDADPVQEDEDAPVNADPCSLPPPHDVRNNVNNHCCLVVLPGQWYWAADSRHRVTTMIMGRCPRPCVVRMDMDDGDGDDDDVVSVVND

Sequence (304 aa):
MIEAWRIDRKIYRATAFTGEGARVYGGRWNSQGVSVVYTAEHRSLAMLEILVHLRRPRDYELYSVKFDESLVQELAARNLPRNWDVEPPTGDTQEIGDNWVMGASSAVLSVPSAVVPEERNYILNPRHPDFKHIKIDGPFPCYFDPRLLGEKMIEAWRIDRKIYRATAFTGEGARVYGGRWNSQGVSVVYTAEHRSLAMLEILVHLRRPRDYELYSVKFDESLVQELAARNLPRNWDVEPPTGDTQEIGDNWVMGASSAVLSVPSAVVPEERNYILNPRHPDFKHIKIDGPFPCYFDPRLLGEK

Solvent-accessible surface area (backbone atoms only — not comparable to full-atom values): 16386 Å² total; per-residue (Å²): 118,45,63,32,20,32,69,43,48,55,93,44,57,94,45,64,70,60,8,53,65,32,14,71,71,27,53,51,52,20,40,61,75,38,54,33,30,76,28,12,55,36,68,45,41,28,50,51,62,46,48,51,68,58,86,66,96,70,63,42,26,27,32,44,36,37,37,53,62,88,40,50,41,77,49,56,69,88,78,46,63,97,64,56,65,44,84,74,58,47,69,66,39,12,50,53,30,41,48,44,58,74,62,50,80,44,26,26,41,36,34,56,25,74,67,48,60,92,43,44,26,37,38,32,28,60,81,31,81,61,34,79,65,48,46,76,46,72,79,39,90,45,72,73,50,52,39,69,72,73,60,112,118,45,62,30,19,32,69,45,49,54,93,43,57,93,46,63,69,61,9,54,66,31,15,71,70,27,52,52,52,20,39,62,74,38,54,33,31,75,28,14,54,35,67,43,40,29,50,50,62,47,47,50,68,56,85,66,95,71,61,41,26,27,31,44,37,36,35,52,64,88,40,50,42,79,48,56,69,88,79,46,65,95,64,56,66,45,85,75,57,45,68,66,38,12,50,53,31,40,49,46,58,74,62,51,81,43,27,26,39,35,32,56,26,74,68,48,60,93,44,46,26,36,39,33,28,59,81,31,82,60,33,78,65,50,46,76,45,71,79,39,91,44,75,76,52,52,40,68,72,72,59,114

pLDDT: mean 94.87, std 7.55, range [50.47, 98.94]